Protein AF-A0A6N2RAJ0-F1 (afdb_monomer)

Mean predicted aligned error: 16.46 Å

Secondary structure (DSSP, 8-state):
-HHHHHHHHHHTSS-----------PPP-PPPPP---------PPPPHHHHHHHHHHHHEEEEEETTTTEEEEEETT-BTBPPEE--HHHHHHHHHHHHHTT----HHHHHHHHTSTTSPEE-HHHHHHHTPPSP----TT-HHHHHHHHHH-SEEEETTGGGS-GGGHHHHHHHHH--SEEE--TT-SS-EEE----EEEE--S-S--B--TTTGGG-------SPPP-TT--HHHHHHHHHHHHHTT---S--HHHHHHHHHHHGGGBPPPHHHHHHHHHEEEPPTTS-GGG-EEEEHHHHHHHHHHH-TTTTTT--HHHHHHHTTTTT--EEEETTEEEEEEEEPPTT-PPPS-S--

Foldseek 3Di:
DVVVVVVVVVVVPPPDDDDDDDDDDDDDDDDDDDDDDDDDDDDDPQDLLNLLVVLDVQFWQWEQEPVVRFIWIDGPPPPPDDTDTDDPVNLVVSCVVCVVVVRNDDSVSNVCCRNDVVHHYDYVVVVCVVPPPDDDADDLPDLQVVLVCQQVDQEHEHEALVPDDPVSVVVVLVSLPDQWRFHDPPPHPDTDIGGGNYDYDYDHPALANAADLVSQLSDQDDDDPDDDDPPPDPVVVVVVVVVVCVVVVPDPDDDPVRSVVRSVVCVRSHDDQPLLLLLVLFKDADDPPDDPVQKDWADLVRSLVVSCVVPVPSSPPPDSVVSNVVCVVSVFDWDDDPVGITTIIGTDPNPPPPPDDPPD

Sequence (360 aa):
MKTKFMQFIASLWEGWGEVKQVVENQPETTPLAANPAAELVKSSPVSLTDRVNRFLQSAYDFRYNLLTEETEFRPAGKVGEGFSSVGKRELNTFCLEAHARGIACWDKDISRYLYSTCVSAYHPFLLYMDELPAWDEVELTSKGNVTRKMSEMGLLNLDEFDKYPASKMPLLKNLMQMANLNLCKAYQRNYRNLPRIASFIGTSNRFDLLSDPTGSRRFLCVEVKGKIDCSHIEHKQIYAQLKHELLEGVRYWFTAEEESELKEHNKRFQRRSMMEEILYACFRPAMTEDKDEMVQRLSAADIFKVLKKQNPAAMRGVNPNAFAQQLAPLGFPRSRSRYGNYYSVVALPENTFPPANLDK

Radius of gyration: 34.04 Å; Cα contacts (8 Å, |Δi|>4): 338; chains: 1; bounding box: 76×43×107 Å

Structure (mmCIF, N/CA/C/O backbone):
data_AF-A0A6N2RAJ0-F1
#
_entry.id   AF-A0A6N2RAJ0-F1
#
loop_
_atom_site.group_PDB
_atom_site.id
_atom_site.type_symbol
_atom_site.label_atom_id
_atom_site.label_alt_id
_atom_site.label_comp_id
_atom_site.label_asym_id
_atom_site.label_entity_id
_atom_site.label_seq_id
_atom_site.pdbx_PDB_ins_code
_atom_site.Cartn_x
_atom_site.Cartn_y
_atom_site.Cartn_z
_atom_site.occupancy
_atom_site.B_iso_or_equiv
_atom_site.auth_seq_id
_atom_site.auth_comp_id
_atom_site.auth_asym_id
_atom_site.auth_atom_id
_atom_site.pdbx_PDB_model_num
ATOM 1 N N . MET A 1 1 ? -18.251 13.569 -9.720 1.00 41.38 1 MET A N 1
ATOM 2 C CA . MET A 1 1 ? -17.460 12.322 -9.600 1.00 41.38 1 MET A CA 1
ATOM 3 C C . MET A 1 1 ? -17.916 11.426 -8.447 1.00 41.38 1 MET A C 1
ATOM 5 O O . MET A 1 1 ? -18.036 10.237 -8.695 1.00 41.38 1 MET A O 1
ATOM 9 N N . LYS A 1 2 ? -18.314 11.959 -7.272 1.00 35.09 2 LYS A N 1
ATOM 10 C CA . LYS A 1 2 ? -19.003 11.176 -6.215 1.00 35.09 2 LYS A CA 1
ATOM 11 C C . LYS A 1 2 ? -20.296 10.471 -6.691 1.00 35.09 2 LYS A C 1
ATOM 13 O O . LYS A 1 2 ? -20.566 9.355 -6.276 1.00 35.09 2 LYS A O 1
ATOM 18 N N . THR A 1 3 ? -21.042 11.060 -7.632 1.00 31.25 3 THR A N 1
ATOM 19 C CA . THR A 1 3 ? -22.269 10.456 -8.198 1.00 31.25 3 THR A CA 1
ATOM 20 C C . THR A 1 3 ? -22.004 9.490 -9.354 1.00 31.25 3 THR A C 1
ATOM 22 O O . THR A 1 3 ? -22.721 8.513 -9.488 1.00 31.25 3 THR A O 1
ATOM 25 N N . LYS A 1 4 ? -20.953 9.706 -10.161 1.00 34.09 4 LYS A N 1
ATOM 26 C CA . LYS A 1 4 ? -20.677 8.885 -11.356 1.00 34.09 4 LYS A CA 1
ATOM 27 C C . LYS A 1 4 ? -20.040 7.535 -11.028 1.00 34.09 4 LYS A C 1
ATOM 29 O O . LYS A 1 4 ? -20.344 6.572 -11.710 1.00 34.09 4 LYS A O 1
ATOM 34 N N . PHE A 1 5 ? -19.222 7.441 -9.978 1.00 36.09 5 PHE A N 1
ATOM 35 C CA . PHE A 1 5 ? -18.638 6.159 -9.564 1.00 36.09 5 PHE A CA 1
ATOM 36 C C . PHE A 1 5 ? -19.690 5.240 -8.914 1.00 36.09 5 PHE A C 1
ATOM 38 O O . PHE A 1 5 ? -19.745 4.053 -9.213 1.00 36.09 5 PHE A O 1
ATOM 45 N N . MET A 1 6 ? -20.608 5.808 -8.120 1.00 34.56 6 MET A N 1
ATOM 46 C CA . MET A 1 6 ? -21.764 5.076 -7.580 1.00 34.56 6 MET A CA 1
ATOM 47 C C . MET A 1 6 ? -22.826 4.764 -8.655 1.00 34.56 6 MET A C 1
ATOM 49 O O . MET A 1 6 ? -23.387 3.673 -8.652 1.00 34.56 6 MET A O 1
ATOM 53 N N . GLN A 1 7 ? -23.072 5.670 -9.614 1.00 32.97 7 GLN A N 1
ATOM 54 C CA . GLN A 1 7 ? -23.960 5.412 -10.762 1.00 32.97 7 GLN A CA 1
ATOM 55 C C . GLN A 1 7 ? -23.390 4.368 -11.731 1.00 32.97 7 GLN A C 1
ATOM 57 O O . GLN A 1 7 ? -24.163 3.613 -12.303 1.00 32.97 7 GLN A O 1
ATOM 62 N N . PHE A 1 8 ? -22.065 4.281 -11.881 1.00 36.88 8 PHE A N 1
ATOM 63 C CA . PHE A 1 8 ? -21.403 3.268 -12.707 1.00 36.88 8 PHE A CA 1
ATOM 64 C C . PHE A 1 8 ? -21.587 1.852 -12.140 1.00 36.88 8 PHE A C 1
ATOM 66 O O . PHE A 1 8 ? -21.862 0.920 -12.889 1.00 36.88 8 PHE A O 1
ATOM 73 N N . ILE A 1 9 ? -21.537 1.701 -10.810 1.00 39.66 9 ILE A N 1
ATOM 74 C CA . ILE A 1 9 ? -21.831 0.426 -10.132 1.00 39.66 9 ILE A CA 1
ATOM 75 C C . ILE A 1 9 ? -23.319 0.044 -10.274 1.00 39.66 9 ILE A C 1
ATOM 77 O O . ILE A 1 9 ? -23.631 -1.136 -10.401 1.00 39.66 9 ILE A O 1
ATOM 81 N N . ALA A 1 10 ? -24.236 1.020 -10.320 1.00 34.56 10 ALA A N 1
ATOM 82 C CA . ALA A 1 10 ? -25.671 0.774 -10.505 1.00 34.56 10 ALA A CA 1
ATOM 83 C C . ALA A 1 10 ? -26.072 0.479 -11.970 1.00 34.56 10 ALA A C 1
ATOM 85 O O . ALA A 1 10 ? -26.940 -0.356 -12.208 1.00 34.56 10 ALA A O 1
ATOM 86 N N . SER A 1 11 ? -25.423 1.103 -12.964 1.00 34.59 11 SER A N 1
ATOM 87 C CA . SER A 1 11 ? -25.733 0.913 -14.395 1.00 34.59 11 SER A CA 1
ATOM 88 C C . SER A 1 11 ? -25.279 -0.433 -14.970 1.00 34.59 11 SER A C 1
ATOM 90 O O . SER A 1 11 ? -25.703 -0.813 -16.056 1.00 34.59 11 SER A O 1
ATOM 92 N N . LEU A 1 12 ? -24.419 -1.158 -14.251 1.00 37.25 12 LEU A N 1
ATOM 93 C CA . LEU A 1 12 ? -23.934 -2.490 -14.625 1.00 37.25 12 LEU A CA 1
ATOM 94 C C . LEU A 1 12 ? -25.000 -3.595 -14.456 1.00 37.25 12 LEU A C 1
ATOM 96 O O . LEU A 1 12 ? -24.818 -4.685 -14.992 1.00 37.25 12 LEU A O 1
ATOM 100 N N . TRP A 1 13 ? -26.116 -3.321 -13.764 1.00 38.12 13 TRP A N 1
ATOM 101 C CA . TRP A 1 13 ? -27.178 -4.305 -13.496 1.00 38.12 13 TRP A CA 1
ATOM 102 C C . TRP A 1 13 ? -28.307 -4.303 -14.555 1.00 38.12 13 TRP A C 1
ATOM 104 O O . TRP A 1 13 ? -28.874 -5.351 -14.842 1.00 38.12 13 TRP A O 1
ATOM 114 N N . GLU A 1 14 ? -28.629 -3.176 -15.201 1.00 31.59 14 GLU A N 1
ATOM 115 C CA . GLU A 1 14 ? -29.831 -3.071 -16.065 1.00 31.59 14 GLU A CA 1
ATOM 116 C C . GLU A 1 14 ? -29.604 -3.346 -17.568 1.00 31.59 14 GLU A C 1
ATOM 118 O O . GLU A 1 14 ? -30.559 -3.387 -18.339 1.00 31.59 14 GLU A O 1
ATOM 123 N N . GLY A 1 15 ? -28.362 -3.558 -18.013 1.00 35.19 15 GLY A N 1
ATOM 124 C CA . GLY A 1 15 ? -28.005 -3.609 -19.442 1.00 35.19 15 GLY A CA 1
ATOM 125 C C . GLY A 1 15 ? -27.794 -4.998 -20.055 1.00 35.19 15 GLY A C 1
ATOM 1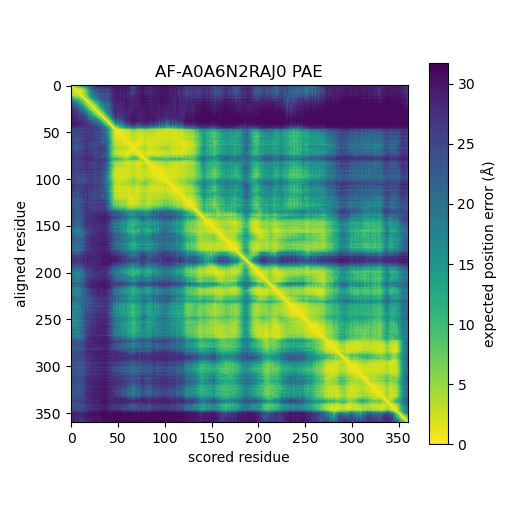26 O O . GLY A 1 15 ? -27.165 -5.094 -21.106 1.00 35.19 15 GLY A O 1
ATOM 127 N N . TRP A 1 16 ? -28.237 -6.080 -19.410 1.00 30.64 16 TRP A N 1
ATOM 128 C CA . TRP A 1 16 ? -28.043 -7.446 -19.917 1.00 30.64 16 TRP A CA 1
ATOM 129 C C . TRP A 1 16 ? -29.227 -7.901 -20.778 1.00 30.64 16 TRP A C 1
ATOM 131 O O . TRP A 1 16 ? -30.216 -8.432 -20.279 1.00 30.64 16 TRP A O 1
ATOM 141 N N . GLY A 1 17 ? -29.101 -7.718 -22.093 1.00 32.28 17 GLY A N 1
ATOM 142 C CA . GLY A 1 17 ? -30.040 -8.248 -23.076 1.00 32.28 17 GLY A CA 1
ATOM 143 C C . GLY A 1 17 ? -29.487 -8.194 -24.499 1.00 32.28 17 GLY A C 1
ATOM 144 O O . GLY A 1 17 ? -29.412 -7.125 -25.087 1.00 32.28 17 GLY A O 1
ATOM 145 N N . GLU A 1 18 ? -29.184 -9.382 -25.029 1.00 29.44 18 GLU A N 1
ATOM 146 C CA . GLU A 1 18 ? -28.964 -9.741 -26.443 1.00 29.44 18 GLU A CA 1
ATOM 147 C C . GLU A 1 18 ? -27.550 -9.615 -27.047 1.00 29.44 18 GLU A C 1
ATOM 149 O O . GLU A 1 18 ? -27.033 -8.555 -27.387 1.00 29.44 18 GLU A O 1
ATOM 154 N N . VAL A 1 19 ? -26.971 -10.799 -27.274 1.00 31.59 19 VAL A N 1
ATOM 155 C CA . VAL A 1 19 ? -25.780 -11.074 -28.083 1.00 31.59 19 VAL A CA 1
ATOM 156 C C . VAL A 1 19 ? -26.195 -11.231 -29.550 1.00 31.59 19 VAL A C 1
ATOM 158 O O . VAL A 1 19 ? -27.099 -12.010 -29.854 1.00 31.59 19 VAL A O 1
ATOM 161 N N . LYS A 1 20 ? -25.471 -10.594 -30.479 1.00 28.23 20 LYS A N 1
ATOM 162 C CA . LYS A 1 20 ? -25.421 -11.022 -31.886 1.00 28.23 20 LYS A CA 1
ATOM 163 C C . LYS A 1 20 ? -23.984 -11.279 -32.323 1.00 28.23 20 LYS A C 1
ATOM 165 O O . LYS A 1 20 ? -23.104 -10.444 -32.145 1.00 28.23 20 LYS A O 1
ATOM 170 N N . GLN A 1 21 ? -23.792 -12.471 -32.883 1.00 29.88 21 GLN A N 1
ATOM 171 C CA . GLN A 1 21 ? -22.553 -12.970 -33.468 1.00 29.88 21 GLN A CA 1
ATOM 172 C C . GLN A 1 21 ? -22.166 -12.192 -34.729 1.00 29.88 21 GLN A C 1
ATOM 174 O O . GLN A 1 21 ? -23.034 -11.829 -35.525 1.00 29.88 21 GLN A O 1
ATOM 179 N N . VAL A 1 22 ? -20.859 -12.032 -34.950 1.00 27.20 22 VAL A N 1
ATOM 180 C CA . VAL A 1 22 ? -20.297 -11.663 -36.253 1.00 27.20 22 VAL A CA 1
ATOM 181 C C . VAL A 1 22 ? -19.272 -12.713 -36.669 1.00 27.20 22 VAL A C 1
ATOM 183 O O . VAL A 1 22 ? -18.449 -13.163 -35.876 1.00 27.20 22 VAL A O 1
ATOM 186 N N . VAL A 1 23 ? -19.435 -13.111 -37.926 1.00 28.80 23 VAL A N 1
ATOM 187 C CA . VAL A 1 23 ? -18.807 -14.197 -38.674 1.00 28.80 23 VAL A CA 1
ATOM 188 C C . VAL A 1 23 ? -17.372 -13.846 -39.071 1.00 28.80 23 VAL A C 1
ATOM 190 O O . VAL A 1 23 ? -17.080 -12.724 -39.482 1.00 28.80 23 VAL A O 1
ATOM 193 N N . GLU A 1 24 ? -16.498 -14.839 -38.959 1.00 25.69 24 GLU A N 1
ATOM 194 C CA . GLU A 1 24 ? -15.095 -14.829 -39.365 1.00 25.69 24 GLU A CA 1
ATOM 195 C C . GLU A 1 24 ? -14.977 -15.063 -40.881 1.00 25.69 24 GLU A C 1
ATOM 197 O O . GLU A 1 24 ? -15.502 -16.048 -41.397 1.00 25.69 24 GLU A O 1
ATOM 202 N N . ASN A 1 25 ? -14.291 -14.166 -41.599 1.00 28.97 25 ASN A N 1
ATOM 203 C CA . ASN A 1 25 ? -13.984 -14.328 -43.024 1.00 28.97 25 ASN A CA 1
ATOM 204 C C . ASN A 1 25 ? -12.473 -14.513 -43.216 1.00 28.97 25 ASN A C 1
ATOM 206 O O . ASN A 1 25 ? -11.686 -13.609 -42.929 1.00 28.97 25 ASN A O 1
ATOM 210 N N . GLN A 1 26 ? -12.088 -15.677 -43.742 1.00 26.45 26 GLN A N 1
ATOM 211 C CA . GLN A 1 26 ? -10.758 -15.952 -44.290 1.00 26.45 26 GLN A CA 1
ATOM 212 C C . GLN A 1 26 ? -10.652 -15.423 -45.732 1.00 26.45 26 GLN A C 1
ATOM 214 O O . GLN A 1 26 ? -11.637 -15.503 -46.467 1.00 26.45 26 GLN A O 1
ATOM 219 N N . PRO A 1 27 ? -9.481 -14.937 -46.184 1.00 31.03 27 PRO A N 1
ATOM 220 C CA . PRO A 1 27 ? -9.265 -14.633 -47.591 1.00 31.03 27 PRO A CA 1
ATOM 221 C C . PRO A 1 27 ? -8.744 -15.855 -48.366 1.00 31.03 27 PRO A C 1
ATOM 223 O O . PRO A 1 27 ? -7.793 -16.527 -47.960 1.00 31.03 27 PRO A O 1
ATOM 226 N N . GLU A 1 28 ? -9.379 -16.099 -49.510 1.00 26.12 28 GLU A N 1
ATOM 227 C CA . GLU A 1 28 ? -9.032 -17.094 -50.526 1.00 26.12 28 GLU A CA 1
ATOM 228 C C . GLU A 1 28 ? -7.673 -16.790 -51.187 1.00 26.12 28 GLU A C 1
ATOM 230 O O . GLU A 1 28 ? -7.371 -15.643 -51.523 1.00 26.12 28 GLU A O 1
ATOM 235 N N . THR A 1 29 ? -6.860 -17.826 -51.427 1.00 27.92 29 THR A N 1
ATOM 236 C CA . THR A 1 29 ? -5.669 -17.757 -52.288 1.00 27.92 29 THR A CA 1
ATOM 237 C C . THR A 1 29 ? -5.844 -18.652 -53.515 1.00 27.92 29 THR A C 1
ATOM 239 O O . THR A 1 29 ? -6.059 -19.858 -53.417 1.00 27.92 29 THR A O 1
ATOM 242 N N . THR A 1 30 ? -5.739 -18.047 -54.696 1.00 28.69 30 THR A N 1
ATOM 243 C CA . THR A 1 30 ? -5.700 -18.723 -56.000 1.00 28.69 30 THR A CA 1
ATOM 244 C C . THR A 1 30 ? -4.249 -19.109 -56.332 1.00 28.69 30 THR A C 1
ATOM 246 O O . THR A 1 30 ? -3.355 -18.283 -56.132 1.00 28.69 30 THR A O 1
ATOM 249 N N . PRO A 1 31 ? -3.961 -20.318 -56.853 1.00 29.94 31 PRO A N 1
ATOM 250 C CA . PRO A 1 31 ? -2.589 -20.761 -57.089 1.00 29.94 31 PRO A CA 1
ATOM 251 C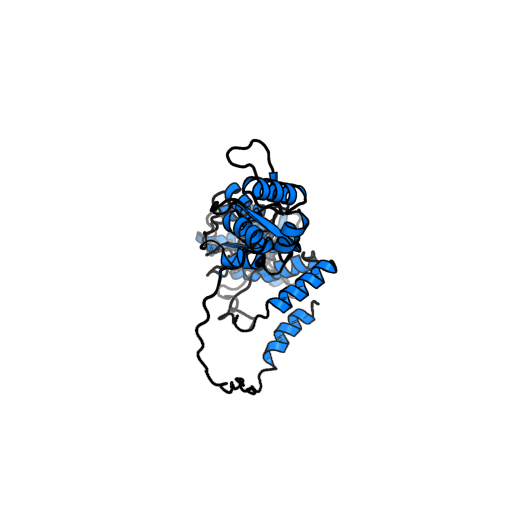 C . PRO A 1 31 ? -2.083 -20.338 -58.476 1.00 29.94 31 PRO A C 1
ATOM 253 O O . PRO A 1 31 ? -2.754 -20.560 -59.484 1.00 29.94 31 PRO A O 1
ATOM 256 N N . LEU A 1 32 ? -0.871 -19.772 -58.539 1.00 30.14 32 LEU A N 1
ATOM 257 C CA . LEU A 1 32 ? -0.153 -19.525 -59.793 1.00 30.14 32 LEU A CA 1
ATOM 258 C C . LEU A 1 32 ? 0.926 -20.598 -60.011 1.00 30.14 32 LEU A C 1
ATOM 260 O O . LEU A 1 32 ? 1.651 -20.974 -59.092 1.00 30.14 32 LEU A O 1
ATOM 264 N N . ALA A 1 33 ? 0.975 -21.099 -61.242 1.00 31.25 33 ALA A N 1
ATOM 265 C CA . ALA A 1 33 ? 1.704 -22.276 -61.693 1.00 31.25 33 ALA A CA 1
ATOM 266 C C . ALA A 1 33 ? 3.237 -22.205 -61.549 1.00 31.25 33 ALA A C 1
ATOM 268 O O . ALA A 1 33 ? 3.861 -21.153 -61.688 1.00 31.25 33 ALA A O 1
ATOM 269 N N . ALA A 1 34 ? 3.830 -23.382 -61.341 1.00 30.89 34 ALA A N 1
ATOM 270 C CA . ALA A 1 34 ? 5.263 -23.632 -61.311 1.00 30.89 34 ALA A CA 1
ATOM 271 C C . ALA A 1 34 ? 5.881 -23.673 -62.719 1.00 30.89 34 ALA A C 1
ATOM 273 O O . ALA A 1 34 ? 5.304 -24.248 -63.639 1.00 30.89 34 ALA A O 1
ATOM 274 N N . ASN A 1 35 ? 7.107 -23.161 -62.846 1.00 34.56 35 ASN A N 1
ATOM 275 C CA . ASN A 1 35 ? 8.059 -23.559 -63.882 1.00 34.56 35 ASN A CA 1
ATOM 276 C C . ASN A 1 35 ? 9.472 -23.613 -63.265 1.00 34.56 35 ASN A C 1
ATOM 278 O O . ASN A 1 35 ? 9.857 -22.652 -62.595 1.00 34.56 35 ASN A O 1
ATOM 282 N N . PRO A 1 36 ? 10.247 -24.700 -63.452 1.00 39.44 36 PRO A N 1
ATOM 283 C CA . PRO A 1 36 ? 11.569 -24.845 -62.860 1.00 39.44 36 PRO A CA 1
ATOM 284 C C . PRO A 1 36 ? 12.661 -24.460 -63.865 1.00 39.44 36 PRO A C 1
ATOM 286 O O . PRO A 1 36 ? 12.761 -25.035 -64.946 1.00 39.44 36 PRO A O 1
ATOM 289 N N . ALA A 1 37 ? 13.532 -23.531 -63.484 1.00 30.55 37 ALA A N 1
ATOM 290 C CA . ALA A 1 37 ? 14.828 -23.354 -64.125 1.00 30.55 37 ALA A CA 1
ATOM 291 C C . ALA A 1 37 ? 15.864 -23.074 -63.036 1.00 30.55 37 ALA A C 1
ATOM 293 O O . ALA A 1 37 ? 15.825 -22.052 -62.355 1.00 30.55 37 ALA A O 1
ATOM 294 N N . ALA A 1 38 ? 16.748 -24.046 -62.830 1.00 41.38 38 ALA A N 1
ATOM 295 C CA . ALA A 1 38 ? 17.892 -23.934 -61.949 1.00 41.38 38 ALA A CA 1
ATOM 296 C C . ALA A 1 38 ? 18.916 -22.975 -62.575 1.00 41.38 38 ALA A C 1
ATOM 298 O O . ALA A 1 38 ? 19.564 -23.320 -63.561 1.00 41.38 38 ALA A O 1
ATOM 299 N N . GLU A 1 39 ? 19.082 -21.794 -61.981 1.00 32.72 39 GLU A N 1
ATOM 300 C CA . GLU A 1 39 ? 20.214 -20.906 -62.243 1.00 32.72 39 GLU A CA 1
ATOM 301 C C . GLU A 1 39 ? 21.137 -20.854 -61.021 1.00 32.72 39 GLU A C 1
ATOM 303 O O . GLU A 1 39 ? 20.727 -20.581 -59.892 1.00 32.72 39 GLU A O 1
ATOM 308 N N . LEU A 1 40 ? 22.414 -21.143 -61.270 1.00 39.94 40 LEU A N 1
ATOM 309 C CA . LEU A 1 40 ? 23.520 -21.007 -60.330 1.00 39.94 40 LEU A CA 1
ATOM 310 C C . LEU A 1 40 ? 23.628 -19.561 -59.819 1.00 39.94 40 LEU A C 1
ATOM 312 O O . LEU A 1 40 ? 24.085 -18.669 -60.536 1.00 39.94 40 LEU A O 1
ATOM 316 N N . VAL A 1 41 ? 23.281 -19.338 -58.550 1.00 37.72 41 VAL A N 1
ATOM 317 C CA . VAL A 1 41 ? 23.476 -18.049 -57.873 1.00 37.72 41 VAL A CA 1
ATOM 318 C C . VAL A 1 41 ? 24.965 -17.859 -57.567 1.00 37.72 41 VAL A C 1
ATOM 320 O O . VAL A 1 41 ? 25.514 -18.439 -56.631 1.00 37.72 41 VAL A O 1
ATOM 323 N N . LYS A 1 42 ? 25.634 -17.013 -58.356 1.00 38.50 42 LYS A N 1
ATOM 324 C CA . LYS A 1 42 ? 26.916 -16.400 -57.977 1.00 38.50 42 LYS A CA 1
ATOM 325 C C . LYS A 1 42 ? 26.673 -15.537 -56.734 1.00 38.50 42 LYS A C 1
ATOM 327 O O . LYS A 1 42 ? 25.818 -14.656 -56.769 1.00 38.50 42 LYS A O 1
ATOM 332 N N . SER A 1 43 ? 27.401 -15.776 -55.642 1.00 42.41 43 SER A N 1
ATOM 333 C CA . SER A 1 43 ? 27.264 -14.987 -54.413 1.00 42.41 43 SER A CA 1
ATOM 334 C C . SER A 1 43 ? 27.692 -13.537 -54.663 1.00 42.41 43 SER A C 1
ATOM 336 O O . SER A 1 43 ? 28.886 -13.244 -54.767 1.00 42.41 43 SER A O 1
ATOM 338 N N . SER A 1 44 ? 26.724 -12.631 -54.772 1.00 48.66 44 SER A N 1
ATOM 339 C CA . SER A 1 44 ? 26.962 -11.188 -54.790 1.00 48.66 44 SER A CA 1
ATOM 340 C C . SER A 1 44 ? 27.768 -10.770 -53.549 1.00 48.66 44 SER A C 1
ATOM 342 O O . SER A 1 44 ? 27.542 -11.328 -52.469 1.00 48.66 44 SER A O 1
ATOM 344 N N . PRO A 1 45 ? 28.703 -9.806 -53.653 1.00 57.47 45 PRO A N 1
ATOM 345 C CA . PRO A 1 45 ? 29.419 -9.301 -52.488 1.00 57.47 45 PRO A CA 1
ATOM 346 C C . PRO A 1 45 ? 28.405 -8.770 -51.471 1.00 57.47 45 PRO A C 1
ATOM 348 O O . PRO A 1 45 ? 27.530 -7.975 -51.809 1.00 57.47 45 PRO A O 1
ATOM 351 N N . VAL A 1 46 ? 28.512 -9.253 -50.232 1.00 63.41 46 VAL A N 1
ATOM 352 C CA . VAL A 1 46 ? 27.642 -8.857 -49.119 1.00 63.41 46 VAL A CA 1
ATOM 353 C C . VAL A 1 46 ? 27.627 -7.331 -49.017 1.00 63.41 46 VAL A C 1
ATOM 355 O O . VAL A 1 46 ? 28.695 -6.718 -48.923 1.00 63.41 46 VAL A O 1
ATOM 358 N N . SER A 1 47 ? 26.435 -6.726 -49.032 1.00 84.75 47 SER A N 1
ATOM 359 C CA . SER A 1 47 ? 26.303 -5.271 -48.983 1.00 84.75 47 SER A CA 1
ATOM 360 C C . SER A 1 47 ? 26.946 -4.717 -47.704 1.00 84.75 47 SER A C 1
ATOM 362 O O . SER A 1 47 ? 26.995 -5.390 -46.670 1.00 84.75 47 SER A O 1
ATOM 364 N N . LEU A 1 48 ? 27.469 -3.486 -47.752 1.00 86.62 48 LEU A N 1
ATOM 365 C CA . LEU A 1 48 ? 28.034 -2.832 -46.564 1.00 86.62 48 LEU A CA 1
ATOM 366 C C . LEU A 1 48 ? 27.031 -2.846 -45.398 1.00 86.62 48 LEU A C 1
ATOM 368 O O . LEU A 1 48 ? 27.410 -3.140 -44.267 1.00 86.62 48 LEU A O 1
ATOM 372 N N . THR A 1 49 ? 25.754 -2.611 -45.702 1.00 87.00 49 THR A N 1
ATOM 373 C CA . THR A 1 49 ? 24.638 -2.678 -44.75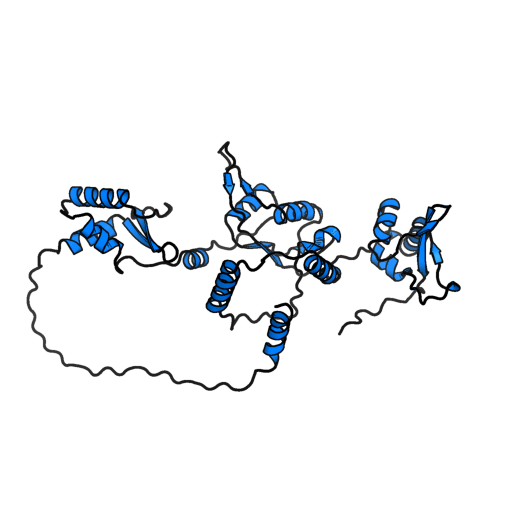6 1.00 87.00 49 THR A CA 1
ATOM 374 C C . THR A 1 49 ? 24.536 -4.044 -44.086 1.00 87.00 49 THR A C 1
ATOM 376 O O . THR A 1 49 ? 24.498 -4.116 -42.864 1.00 87.00 49 THR A O 1
ATOM 379 N N . ASP A 1 50 ? 24.588 -5.137 -44.846 1.00 88.69 50 ASP A N 1
ATOM 380 C CA . ASP A 1 50 ? 24.526 -6.486 -44.272 1.00 88.69 50 ASP A CA 1
ATOM 381 C C . ASP A 1 50 ? 25.733 -6.790 -43.378 1.00 88.69 50 ASP A C 1
ATOM 383 O O . ASP A 1 50 ? 25.598 -7.457 -42.352 1.00 88.69 50 ASP A O 1
ATOM 387 N N . ARG A 1 51 ? 26.924 -6.295 -43.742 1.00 91.31 51 ARG A N 1
ATOM 388 C CA . ARG A 1 51 ? 28.132 -6.453 -42.915 1.00 91.31 51 ARG A CA 1
ATOM 389 C C . ARG A 1 51 ? 27.994 -5.719 -41.584 1.00 91.31 51 ARG A C 1
ATOM 391 O O . ARG A 1 51 ? 28.326 -6.295 -40.550 1.00 91.31 51 ARG A O 1
ATOM 398 N N . VAL A 1 52 ? 27.487 -4.485 -41.610 1.00 91.50 52 VAL A N 1
ATOM 399 C CA . VAL A 1 52 ? 27.212 -3.688 -40.404 1.00 91.50 52 VAL A CA 1
ATOM 400 C C . VAL A 1 52 ? 26.149 -4.371 -39.544 1.00 91.50 52 VAL A C 1
ATOM 402 O O . VAL A 1 52 ? 26.383 -4.580 -38.358 1.00 91.50 52 VAL A O 1
ATOM 405 N N . ASN A 1 53 ? 25.032 -4.798 -40.138 1.00 92.25 53 ASN A N 1
ATOM 406 C CA . ASN A 1 53 ? 23.937 -5.446 -39.416 1.00 92.25 53 ASN A CA 1
ATOM 407 C C . ASN A 1 53 ? 24.403 -6.730 -38.720 1.00 92.25 53 ASN A C 1
ATOM 409 O O . ASN A 1 53 ? 24.145 -6.906 -37.532 1.00 92.25 53 ASN A O 1
ATOM 413 N N . ARG A 1 54 ? 25.152 -7.597 -39.419 1.00 92.44 54 ARG A N 1
ATOM 414 C CA . ARG A 1 54 ? 25.703 -8.825 -38.820 1.00 92.44 54 ARG A CA 1
ATOM 415 C C . ARG A 1 54 ? 26.665 -8.530 -37.680 1.00 92.44 54 ARG A C 1
ATOM 417 O O . ARG A 1 54 ? 26.610 -9.209 -36.662 1.00 92.44 54 ARG A O 1
ATOM 424 N N . PHE A 1 55 ? 27.535 -7.532 -37.841 1.00 93.88 55 PHE A N 1
ATOM 425 C CA . PHE A 1 55 ? 28.427 -7.112 -36.764 1.00 93.88 55 PHE A CA 1
ATOM 426 C C . PHE A 1 55 ? 27.621 -6.685 -35.532 1.00 93.88 55 PHE A C 1
ATOM 428 O O . PHE A 1 55 ? 27.827 -7.248 -34.458 1.00 93.88 55 PHE A O 1
ATOM 435 N N . LEU A 1 56 ? 26.669 -5.765 -35.704 1.00 93.75 56 LEU A N 1
ATOM 436 C CA . LEU A 1 56 ? 25.854 -5.230 -34.615 1.00 93.75 56 LEU A CA 1
ATOM 437 C C . LEU A 1 56 ? 25.055 -6.330 -33.905 1.00 93.75 56 LEU A C 1
ATOM 439 O O . LEU A 1 56 ? 25.111 -6.410 -32.684 1.00 93.75 56 LEU A O 1
ATOM 443 N N . GLN A 1 57 ? 24.400 -7.220 -34.655 1.00 92.88 57 GLN A N 1
ATOM 444 C CA . GLN A 1 57 ? 23.635 -8.351 -34.109 1.00 92.88 57 GLN A CA 1
ATOM 445 C C . GLN A 1 57 ? 24.512 -9.390 -33.402 1.00 92.88 57 GLN A C 1
ATOM 447 O O . GLN A 1 57 ? 24.058 -10.046 -32.473 1.00 92.88 57 GLN A O 1
ATOM 452 N N . SER A 1 58 ? 25.762 -9.564 -33.842 1.00 93.81 58 SER A N 1
ATOM 453 C CA . SER A 1 58 ? 26.690 -10.507 -33.206 1.00 93.81 58 SER A CA 1
ATOM 454 C C . SER A 1 58 ? 27.325 -9.960 -31.927 1.00 93.81 58 SER A C 1
ATOM 456 O O . SER A 1 58 ? 27.707 -10.736 -31.054 1.00 93.81 58 SER A O 1
ATOM 458 N N . ALA A 1 59 ? 27.477 -8.637 -31.829 1.00 93.56 59 ALA A N 1
ATOM 459 C CA . ALA A 1 59 ? 28.219 -7.988 -30.754 1.00 93.56 59 ALA A CA 1
ATOM 460 C C . ALA A 1 59 ? 27.314 -7.429 -29.647 1.00 93.56 59 ALA A C 1
ATOM 462 O O . ALA A 1 59 ? 27.767 -7.316 -28.506 1.00 93.56 59 ALA A O 1
ATOM 463 N N . TYR A 1 60 ? 26.054 -7.100 -29.953 1.00 95.12 60 TYR A N 1
ATOM 464 C CA . TYR A 1 60 ? 25.146 -6.446 -29.013 1.00 95.12 60 TYR A CA 1
ATOM 465 C C . TYR A 1 60 ? 23.702 -6.943 -29.130 1.00 95.12 60 TYR A C 1
ATOM 467 O O . TYR A 1 60 ? 23.204 -7.236 -30.216 1.00 95.12 60 TYR A O 1
ATOM 475 N N . ASP A 1 61 ? 23.010 -6.919 -27.995 1.00 94.50 61 ASP A N 1
ATOM 476 C CA . ASP A 1 61 ? 21.557 -6.985 -27.924 1.00 94.50 61 ASP A CA 1
ATOM 477 C C . ASP A 1 61 ? 21.008 -5.556 -28.016 1.00 94.50 61 ASP A C 1
ATOM 479 O O . ASP A 1 61 ? 21.347 -4.715 -27.178 1.00 94.50 61 ASP A O 1
ATOM 483 N N . PHE A 1 62 ? 20.139 -5.280 -28.991 1.00 95.25 62 PHE A N 1
ATOM 484 C CA . PHE A 1 62 ? 19.440 -3.997 -29.119 1.00 95.25 62 PHE A CA 1
ATOM 485 C C . PHE A 1 62 ? 17.945 -4.160 -28.879 1.00 95.25 62 PHE A C 1
ATOM 487 O O . PHE A 1 62 ? 17.342 -5.145 -29.305 1.00 95.25 62 PHE A O 1
ATOM 494 N N . ARG A 1 63 ? 17.334 -3.153 -28.256 1.00 94.25 63 ARG A N 1
ATOM 495 C CA . ARG A 1 63 ? 15.881 -3.059 -28.093 1.00 94.25 63 ARG A CA 1
ATOM 496 C C . ARG A 1 63 ? 15.430 -1.606 -28.139 1.00 94.25 63 ARG A C 1
ATOM 498 O O . ARG A 1 63 ? 16.141 -0.729 -27.655 1.00 94.25 63 ARG A O 1
ATOM 505 N N . TYR A 1 64 ? 14.257 -1.352 -28.703 1.00 94.25 64 TYR A N 1
ATOM 506 C CA . TYR A 1 64 ? 13.688 -0.008 -28.780 1.00 94.25 64 TYR A CA 1
ATOM 507 C C . TYR A 1 64 ? 12.635 0.197 -27.688 1.00 94.25 64 TYR A C 1
ATOM 509 O O . TYR A 1 64 ? 11.642 -0.530 -27.633 1.00 94.25 64 TYR A O 1
ATOM 517 N N . ASN A 1 65 ? 12.869 1.155 -26.794 1.00 89.62 65 ASN A N 1
ATOM 518 C CA . ASN A 1 65 ? 12.005 1.438 -25.655 1.00 89.62 65 ASN A CA 1
ATOM 519 C C . ASN A 1 65 ? 10.827 2.324 -26.087 1.00 89.62 65 ASN A C 1
ATOM 521 O O . ASN A 1 65 ? 11.003 3.501 -26.387 1.00 89.62 65 ASN A O 1
ATOM 525 N N . LEU A 1 66 ? 9.610 1.773 -26.069 1.00 85.12 66 LEU A N 1
ATOM 526 C CA . LEU A 1 66 ? 8.397 2.490 -26.490 1.00 85.12 66 LEU A CA 1
ATOM 527 C C . LEU A 1 66 ? 7.980 3.654 -25.573 1.00 85.12 66 LEU A C 1
ATOM 529 O O . LEU A 1 66 ? 7.119 4.437 -25.960 1.00 85.12 66 LEU A O 1
ATOM 533 N N . LEU A 1 67 ? 8.522 3.754 -24.355 1.00 76.69 67 LEU A N 1
ATOM 534 C CA . LEU A 1 67 ? 8.172 4.819 -23.406 1.00 76.69 67 LEU A CA 1
ATOM 535 C C . LEU A 1 67 ? 9.129 6.003 -23.478 1.00 76.69 67 LEU A C 1
ATOM 537 O O . LEU A 1 67 ? 8.691 7.140 -23.337 1.00 76.69 67 LEU A O 1
ATOM 541 N N . THR A 1 68 ? 10.426 5.734 -23.634 1.00 83.44 68 THR A N 1
ATOM 542 C CA . THR A 1 68 ? 11.440 6.787 -23.793 1.00 83.44 68 THR A CA 1
ATOM 543 C C . THR A 1 68 ? 11.661 7.165 -25.251 1.00 83.44 68 THR A C 1
ATOM 545 O O . THR A 1 68 ? 12.263 8.199 -25.506 1.00 83.44 68 THR A O 1
ATOM 548 N N . GLU A 1 69 ? 11.171 6.348 -26.190 1.00 88.38 69 GLU A N 1
ATOM 549 C CA . GLU A 1 69 ? 11.394 6.477 -27.634 1.00 88.38 69 GLU A CA 1
ATOM 550 C C . GLU A 1 69 ? 12.879 6.365 -28.036 1.00 88.38 69 GLU A C 1
ATOM 552 O O . GLU A 1 69 ? 13.291 6.842 -29.095 1.00 88.38 69 GLU A O 1
ATOM 557 N N . GLU A 1 70 ? 13.689 5.687 -27.215 1.00 91.31 70 GLU A N 1
ATOM 558 C CA . GLU A 1 70 ? 15.133 5.521 -27.408 1.00 91.31 70 GLU A CA 1
ATOM 559 C C . GLU A 1 70 ? 15.529 4.062 -27.687 1.00 91.31 70 GLU A C 1
ATOM 561 O O . GLU A 1 70 ? 14.936 3.115 -27.162 1.00 91.31 70 GLU A O 1
ATOM 566 N N . THR A 1 71 ? 16.595 3.873 -28.472 1.00 94.25 71 THR A N 1
ATOM 567 C CA . THR A 1 71 ? 17.243 2.565 -28.641 1.00 94.25 71 THR A CA 1
ATOM 568 C C . THR A 1 71 ? 18.210 2.318 -27.491 1.00 94.25 71 THR A C 1
ATOM 570 O O . THR A 1 71 ? 19.105 3.121 -27.229 1.00 94.25 71 THR A O 1
ATOM 573 N N . GLU A 1 72 ? 18.062 1.177 -26.830 1.00 94.69 72 GLU A N 1
ATOM 574 C CA . GLU A 1 72 ? 18.942 0.725 -25.762 1.00 94.69 72 GLU A CA 1
ATOM 575 C C . GLU A 1 72 ? 19.780 -0.470 -26.228 1.00 94.69 72 GLU A C 1
ATOM 577 O O . GLU A 1 72 ? 19.355 -1.252 -27.085 1.00 94.69 72 GLU A O 1
ATOM 582 N N . PHE A 1 73 ? 20.962 -0.639 -25.635 1.00 94.50 73 PHE A N 1
ATOM 583 C CA . PHE A 1 73 ? 21.871 -1.731 -25.967 1.00 94.50 73 PHE A CA 1
ATOM 584 C C . PHE A 1 73 ? 22.527 -2.372 -24.744 1.00 94.50 73 PHE A C 1
ATOM 586 O O . PHE A 1 73 ? 22.615 -1.782 -23.664 1.00 94.50 73 PHE A O 1
ATOM 593 N N . ARG A 1 74 ? 23.026 -3.587 -24.960 1.00 94.19 74 ARG A N 1
ATOM 594 C CA . ARG A 1 74 ? 23.859 -4.365 -24.042 1.00 94.19 74 ARG A CA 1
ATOM 595 C C . ARG A 1 74 ? 24.844 -5.218 -24.856 1.00 94.19 74 ARG A C 1
ATOM 597 O O . ARG A 1 74 ? 24.464 -5.680 -25.927 1.00 94.19 74 ARG A O 1
ATOM 604 N N . PRO A 1 75 ? 26.077 -5.486 -24.385 1.00 93.38 75 PRO A N 1
ATOM 605 C CA . PRO A 1 75 ? 26.961 -6.456 -25.037 1.00 93.38 75 PRO A CA 1
ATOM 606 C C . PRO A 1 75 ? 26.333 -7.856 -25.111 1.00 93.38 75 PRO A C 1
ATOM 608 O O . PRO A 1 75 ? 25.829 -8.365 -24.107 1.00 93.38 75 PRO A O 1
ATOM 611 N N . ALA A 1 76 ? 26.395 -8.490 -26.282 1.00 91.62 76 ALA A N 1
ATOM 612 C CA . ALA A 1 76 ? 25.816 -9.811 -26.505 1.00 91.62 76 ALA A CA 1
ATOM 613 C C . ALA A 1 76 ? 26.415 -10.852 -25.540 1.00 91.62 76 ALA A C 1
ATOM 615 O O . ALA A 1 76 ? 27.608 -10.836 -25.227 1.00 91.62 76 ALA A O 1
ATOM 616 N N . GLY A 1 77 ? 25.572 -11.760 -25.043 1.00 85.56 77 GLY A N 1
ATOM 617 C CA . GLY A 1 77 ? 25.977 -12.836 -24.130 1.00 85.56 77 GLY A CA 1
ATOM 618 C C . GLY A 1 77 ? 26.152 -12.429 -22.660 1.00 85.56 77 GLY A C 1
ATOM 619 O O . GLY A 1 77 ? 26.386 -13.294 -21.818 1.00 85.56 77 GLY A O 1
ATOM 620 N N . LYS A 1 78 ? 25.988 -11.148 -22.307 1.00 86.19 78 LYS A N 1
ATOM 621 C CA . LYS A 1 78 ? 26.057 -10.675 -20.915 1.00 86.19 78 LYS A CA 1
ATOM 622 C C . LYS A 1 78 ? 24.690 -10.624 -20.232 1.00 86.19 78 LYS A C 1
ATOM 624 O O . LYS A 1 78 ? 24.209 -9.565 -19.828 1.00 86.19 78 LYS A O 1
ATOM 629 N N . VAL A 1 79 ? 24.059 -11.785 -20.084 1.00 72.56 79 VAL A N 1
ATOM 630 C CA . VAL A 1 79 ? 22.765 -11.916 -19.397 1.00 72.56 79 VAL A CA 1
ATOM 631 C C . VAL A 1 79 ? 22.927 -11.490 -17.929 1.00 72.56 79 VAL A C 1
ATOM 633 O O . VAL A 1 79 ? 23.605 -12.160 -17.156 1.00 72.56 79 VAL A O 1
ATOM 636 N N . GLY A 1 80 ? 22.357 -10.339 -17.558 1.00 71.00 80 GLY A N 1
ATOM 637 C CA . GLY A 1 80 ? 22.454 -9.752 -16.212 1.00 71.00 80 GLY A CA 1
ATOM 638 C C . GLY A 1 80 ? 23.033 -8.334 -16.169 1.00 71.00 80 GLY A C 1
ATOM 639 O O . GLY A 1 80 ? 22.812 -7.624 -15.188 1.00 71.00 80 GLY A O 1
ATOM 640 N N . GLU A 1 81 ? 23.713 -7.876 -17.228 1.00 81.75 81 GLU A N 1
ATOM 641 C CA . GLU A 1 81 ? 23.992 -6.445 -17.391 1.00 81.75 81 GLU A CA 1
ATOM 642 C C . GLU A 1 81 ? 22.716 -5.721 -17.854 1.00 81.75 81 GLU A C 1
ATOM 644 O O . GLU A 1 81 ? 21.949 -6.224 -18.685 1.00 81.75 81 GLU A O 1
ATOM 649 N N . GLY A 1 82 ? 22.469 -4.545 -17.271 1.00 84.44 82 GLY A N 1
ATOM 650 C CA . GLY A 1 82 ? 21.358 -3.683 -17.660 1.00 84.44 82 GLY A CA 1
ATOM 651 C C . GLY A 1 82 ? 21.588 -3.068 -19.038 1.00 84.44 82 GLY A C 1
ATOM 652 O O . GLY A 1 82 ? 22.726 -2.863 -19.458 1.00 84.44 82 GLY A O 1
ATOM 653 N N . PHE A 1 83 ? 20.500 -2.756 -19.734 1.00 91.25 83 PHE A N 1
ATOM 654 C CA . PHE A 1 83 ? 20.577 -2.011 -20.984 1.00 91.25 83 PHE A CA 1
ATOM 655 C C . PHE A 1 83 ? 20.894 -0.535 -20.717 1.00 91.25 83 PHE A C 1
ATOM 657 O O . PHE A 1 83 ? 20.483 0.024 -19.700 1.00 91.25 83 PHE A O 1
ATOM 664 N N . SER A 1 84 ? 21.628 0.086 -21.638 1.00 90.81 84 SER A N 1
ATOM 665 C CA . SER A 1 84 ? 21.971 1.513 -21.612 1.00 90.81 84 SER A CA 1
ATOM 666 C C . SER A 1 84 ? 21.458 2.199 -22.877 1.00 90.81 84 SER A C 1
ATOM 668 O O . SER A 1 84 ? 21.497 1.591 -23.946 1.00 90.81 84 SER A O 1
ATOM 670 N N . SER A 1 85 ? 20.996 3.449 -22.784 1.00 92.62 85 SER A N 1
ATOM 671 C CA . SER A 1 85 ? 20.579 4.223 -23.963 1.00 92.62 85 SER A CA 1
ATOM 672 C C . SER A 1 85 ? 21.749 4.435 -24.928 1.00 92.62 85 SER A C 1
ATOM 674 O O . SER A 1 85 ? 22.882 4.688 -24.508 1.00 92.62 85 SER A O 1
ATOM 676 N N . VAL A 1 86 ? 21.478 4.357 -26.230 1.00 92.50 86 VAL A N 1
ATOM 677 C CA . VAL A 1 86 ? 22.461 4.660 -27.272 1.00 92.50 86 VAL A CA 1
ATOM 678 C C . VAL A 1 86 ? 22.533 6.171 -27.484 1.00 92.50 86 VAL A C 1
ATOM 680 O O . VAL A 1 86 ? 21.631 6.776 -28.059 1.00 92.50 86 VAL A O 1
ATOM 683 N N . GLY A 1 87 ? 23.641 6.782 -27.068 1.00 90.31 87 GLY A N 1
ATOM 684 C CA . GLY A 1 87 ? 23.974 8.168 -27.375 1.00 90.31 87 GLY A CA 1
ATOM 685 C C . GLY A 1 87 ? 25.035 8.303 -28.470 1.00 90.31 87 GLY A C 1
ATOM 686 O O . GLY A 1 87 ? 25.516 7.337 -29.066 1.00 90.31 87 GLY A O 1
ATOM 687 N N . LYS A 1 88 ? 25.465 9.546 -28.724 1.00 90.62 88 LYS A N 1
ATOM 688 C CA . LYS A 1 88 ? 26.533 9.847 -29.699 1.00 90.62 88 LYS A CA 1
ATOM 689 C C . LYS A 1 88 ? 27.866 9.175 -29.346 1.00 90.62 88 LYS A C 1
ATOM 691 O O . LYS A 1 88 ? 28.625 8.800 -30.235 1.00 90.62 88 LYS A O 1
ATOM 696 N N . ARG A 1 89 ? 28.167 9.029 -28.054 1.00 92.25 89 ARG A N 1
ATOM 697 C CA . ARG A 1 89 ? 29.401 8.388 -27.581 1.00 92.25 89 ARG A CA 1
ATOM 698 C C . ARG A 1 89 ? 29.410 6.894 -27.912 1.00 92.25 89 ARG A C 1
ATOM 700 O O . ARG A 1 89 ? 30.436 6.354 -28.326 1.00 92.25 89 ARG A O 1
ATOM 707 N N . GLU A 1 90 ? 28.265 6.253 -27.761 1.00 93.31 90 GLU A N 1
ATOM 708 C CA . GLU A 1 90 ? 28.060 4.831 -28.003 1.00 93.31 90 GLU A CA 1
ATOM 709 C C . GLU A 1 90 ? 28.098 4.556 -29.510 1.00 93.31 90 GLU A C 1
ATOM 711 O O . GLU A 1 90 ? 28.825 3.667 -29.942 1.00 93.31 90 GLU A O 1
ATOM 716 N N . LEU A 1 91 ? 27.461 5.408 -30.325 1.00 92.19 91 LEU A N 1
ATOM 717 C CA . LEU A 1 91 ? 27.569 5.358 -31.791 1.00 92.19 91 LEU A CA 1
ATOM 718 C C . LEU A 1 91 ? 29.024 5.417 -32.277 1.00 92.19 91 LEU A C 1
ATOM 720 O O . LEU A 1 91 ? 29.433 4.586 -33.088 1.00 92.19 91 LEU A O 1
ATOM 724 N N . ASN A 1 92 ? 29.820 6.352 -31.745 1.00 92.44 92 ASN A N 1
ATOM 725 C CA . ASN A 1 92 ? 31.243 6.450 -32.081 1.00 92.44 92 ASN A CA 1
ATOM 726 C C . ASN A 1 92 ? 32.000 5.170 -31.693 1.00 92.44 92 ASN A C 1
ATOM 728 O O . ASN A 1 92 ? 32.874 4.719 -32.431 1.00 92.44 92 ASN A O 1
ATOM 732 N N . THR A 1 93 ? 31.655 4.571 -30.550 1.00 94.12 93 THR A N 1
ATOM 733 C CA . THR A 1 93 ? 32.243 3.299 -30.101 1.00 94.12 93 THR A CA 1
ATOM 734 C C . THR A 1 93 ? 31.924 2.171 -31.081 1.00 94.12 93 THR A C 1
ATOM 736 O O . THR A 1 93 ? 32.839 1.490 -31.539 1.00 94.12 93 THR A O 1
ATOM 739 N N . PHE A 1 94 ? 30.657 2.022 -31.482 1.00 94.75 94 PHE A N 1
ATOM 740 C CA . PHE A 1 94 ? 30.241 1.013 -32.461 1.00 94.75 94 PHE A CA 1
ATOM 741 C C . PHE A 1 94 ? 30.958 1.188 -33.806 1.00 94.75 94 PHE A C 1
ATOM 743 O O . PHE A 1 94 ? 31.349 0.205 -34.434 1.00 94.75 94 PHE A O 1
ATOM 750 N N . CYS A 1 95 ? 31.173 2.436 -34.229 1.00 93.94 95 CYS A N 1
ATOM 751 C CA . CYS A 1 95 ? 31.885 2.778 -35.460 1.00 93.94 95 CYS A CA 1
ATOM 752 C C . CYS A 1 95 ? 33.357 2.345 -35.412 1.00 93.94 95 CYS A C 1
ATOM 754 O O . CYS A 1 95 ? 33.826 1.635 -36.304 1.00 93.94 95 CYS A O 1
ATOM 756 N N . LEU A 1 96 ? 34.067 2.681 -34.328 1.00 93.56 96 LEU A N 1
ATOM 757 C CA . LEU A 1 96 ? 35.458 2.263 -34.124 1.00 93.56 96 LEU A CA 1
ATOM 758 C C . LEU A 1 96 ? 35.597 0.735 -34.064 1.00 93.56 96 LEU A C 1
ATOM 760 O O . LEU A 1 96 ? 36.521 0.165 -34.644 1.00 93.56 96 LEU A O 1
ATOM 764 N N . GLU A 1 97 ? 34.660 0.059 -33.406 1.00 94.94 97 GLU A N 1
ATOM 765 C CA . GLU A 1 97 ? 34.637 -1.400 -33.318 1.00 94.94 97 GLU A CA 1
ATOM 766 C C . GLU A 1 97 ? 34.351 -2.098 -34.655 1.00 94.94 97 GLU A C 1
ATOM 768 O O . GLU A 1 97 ? 34.898 -3.176 -34.919 1.00 94.94 97 GLU A O 1
ATOM 773 N N . ALA A 1 98 ? 33.514 -1.498 -35.502 1.00 93.94 98 ALA A N 1
ATOM 774 C CA . ALA A 1 98 ? 33.260 -1.974 -36.856 1.00 93.94 98 ALA A CA 1
ATOM 775 C C . ALA A 1 98 ? 34.505 -1.803 -37.743 1.00 93.94 98 ALA A C 1
ATOM 777 O O . ALA A 1 98 ? 34.886 -2.729 -38.468 1.00 93.94 98 ALA A O 1
ATOM 778 N N . HIS A 1 99 ? 35.196 -0.662 -37.631 1.00 93.69 99 HIS A N 1
ATOM 779 C CA . HIS A 1 99 ? 36.445 -0.396 -38.355 1.00 93.69 99 HIS A CA 1
ATOM 780 C C . HIS A 1 99 ? 37.549 -1.376 -37.961 1.00 93.69 99 HIS A C 1
ATOM 782 O O . HIS A 1 99 ? 38.220 -1.916 -38.839 1.00 93.69 99 HIS A O 1
ATOM 788 N N . ALA A 1 100 ? 37.683 -1.689 -36.669 1.00 92.81 100 ALA A N 1
ATOM 789 C CA . ALA A 1 100 ? 38.628 -2.696 -36.177 1.00 92.81 100 ALA A CA 1
ATOM 790 C C . ALA A 1 100 ? 38.375 -4.099 -36.767 1.00 92.81 100 ALA A C 1
ATOM 792 O O . ALA A 1 100 ? 39.292 -4.911 -36.865 1.00 92.81 100 ALA A O 1
ATOM 793 N N . ARG A 1 101 ? 37.142 -4.374 -37.210 1.00 92.31 101 ARG A N 1
ATOM 794 C CA . ARG A 1 101 ? 36.728 -5.613 -37.893 1.00 92.31 101 ARG A CA 1
ATOM 795 C C . ARG A 1 101 ? 36.742 -5.489 -39.424 1.00 92.31 101 ARG A C 1
ATOM 797 O O . ARG A 1 101 ? 36.204 -6.345 -40.127 1.00 92.31 101 ARG A O 1
ATOM 804 N N . GLY A 1 102 ? 37.342 -4.424 -39.959 1.00 91.56 102 GLY A N 1
ATOM 805 C CA . GLY A 1 102 ? 37.485 -4.181 -41.396 1.00 91.56 102 GLY A CA 1
ATOM 806 C C . GLY A 1 102 ? 36.196 -3.739 -42.098 1.00 91.56 102 GLY A C 1
ATOM 807 O O . GLY A 1 102 ? 36.085 -3.870 -43.321 1.00 91.56 102 GLY A O 1
ATOM 808 N N . ILE A 1 103 ? 35.193 -3.263 -41.355 1.00 92.38 103 ILE A N 1
ATOM 809 C CA . ILE A 1 103 ? 33.930 -2.749 -41.899 1.00 92.38 103 ILE A CA 1
ATOM 810 C C . ILE A 1 103 ? 34.030 -1.225 -41.967 1.00 92.38 103 ILE A C 1
ATOM 812 O O . ILE A 1 103 ? 33.953 -0.552 -40.948 1.00 92.38 103 ILE A O 1
ATOM 816 N N . ALA A 1 104 ? 34.200 -0.670 -43.166 1.00 90.06 104 ALA A N 1
ATOM 817 C CA . ALA A 1 104 ? 34.289 0.774 -43.377 1.00 90.06 104 ALA A CA 1
ATOM 818 C C . ALA A 1 104 ? 32.888 1.415 -43.407 1.00 90.06 104 ALA A C 1
ATOM 820 O O . ALA A 1 104 ? 32.340 1.670 -44.478 1.00 90.06 104 ALA A O 1
ATOM 821 N N . CYS A 1 105 ? 32.291 1.626 -42.235 1.00 89.06 105 CYS A N 1
ATOM 822 C CA . CYS A 1 105 ? 30.983 2.269 -42.080 1.00 89.06 105 CYS A CA 1
ATOM 823 C C . CYS A 1 105 ? 31.094 3.672 -41.476 1.00 89.06 105 CYS A C 1
ATOM 825 O O . CYS A 1 105 ? 32.059 3.984 -40.783 1.00 89.06 105 CYS A O 1
ATOM 827 N N . TRP A 1 106 ? 30.086 4.506 -41.707 1.00 87.81 106 TRP A N 1
ATOM 828 C CA . TRP A 1 106 ? 29.944 5.809 -41.060 1.00 87.81 106 TRP A CA 1
ATOM 829 C C . TRP A 1 106 ? 28.898 5.738 -39.947 1.00 87.81 106 TRP A C 1
ATOM 831 O O . TRP A 1 106 ? 28.022 4.873 -39.963 1.00 87.81 106 TRP A O 1
ATOM 841 N N . ASP A 1 107 ? 28.900 6.711 -39.034 1.00 84.44 107 ASP A N 1
ATOM 842 C CA . ASP A 1 107 ? 27.904 6.802 -37.954 1.00 84.44 107 ASP A CA 1
ATOM 843 C C . ASP A 1 107 ? 26.463 6.760 -38.485 1.00 84.44 107 ASP A C 1
ATOM 845 O O . ASP A 1 107 ? 25.568 6.210 -37.844 1.00 84.44 107 ASP A O 1
ATOM 849 N N . LYS A 1 108 ? 26.233 7.307 -39.689 1.00 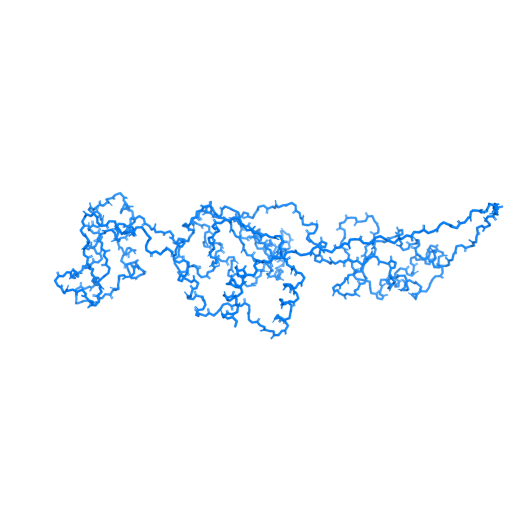87.00 108 LYS A N 1
ATOM 850 C CA . LYS A 1 108 ? 24.931 7.265 -40.371 1.00 87.00 108 LYS A CA 1
ATOM 851 C C . LYS A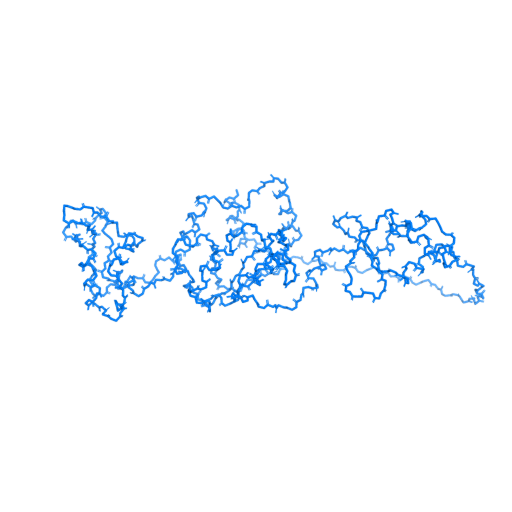 1 108 ? 24.500 5.848 -40.743 1.00 87.00 108 LYS A C 1
ATOM 853 O O . LYS A 1 108 ? 23.308 5.572 -40.700 1.00 87.00 108 LYS A O 1
ATOM 858 N N . ASP A 1 109 ? 25.425 4.965 -41.105 1.00 89.31 109 ASP A N 1
ATOM 859 C CA . ASP A 1 109 ? 25.103 3.582 -41.476 1.00 89.31 109 ASP A CA 1
ATOM 860 C C . ASP A 1 109 ? 24.675 2.775 -40.248 1.00 89.31 109 ASP A C 1
ATOM 862 O O . ASP A 1 109 ? 23.698 2.034 -40.306 1.00 89.31 109 ASP A O 1
ATOM 866 N N . ILE A 1 110 ? 25.335 3.009 -39.112 1.00 92.06 110 ILE A N 1
ATOM 867 C CA . ILE A 1 110 ? 24.962 2.424 -37.818 1.00 92.06 110 ILE A CA 1
ATOM 868 C C . ILE A 1 110 ? 23.632 3.009 -37.334 1.00 92.06 110 ILE A C 1
ATOM 870 O O . ILE A 1 110 ? 22.725 2.270 -36.962 1.00 92.06 110 ILE A O 1
ATOM 874 N N . SER A 1 111 ? 23.479 4.334 -37.398 1.00 91.62 111 SER A N 1
ATOM 875 C CA . SER A 1 111 ? 22.248 5.023 -36.990 1.00 91.62 111 SER A CA 1
ATOM 876 C C . SER A 1 111 ? 21.039 4.543 -37.795 1.00 91.62 111 SER A C 1
ATOM 878 O O . SER A 1 111 ? 19.978 4.319 -37.224 1.00 91.62 111 SER A O 1
ATOM 880 N N . ARG A 1 112 ? 21.192 4.330 -39.111 1.00 90.81 112 ARG A N 1
ATOM 881 C CA . ARG A 1 112 ? 20.125 3.776 -39.961 1.00 90.81 112 ARG A CA 1
ATOM 882 C C . ARG A 1 112 ? 19.633 2.429 -39.452 1.00 90.81 112 ARG A C 1
ATOM 884 O O . ARG A 1 112 ? 18.431 2.217 -39.455 1.00 90.81 112 ARG A O 1
ATOM 891 N N . TYR A 1 113 ? 20.529 1.545 -39.014 1.00 91.75 113 TYR A N 1
ATOM 892 C CA . TYR A 1 113 ? 20.128 0.273 -38.418 1.00 91.75 113 TYR A CA 1
ATOM 893 C C . TYR A 1 113 ? 19.421 0.487 -37.072 1.00 91.75 113 TYR A C 1
ATOM 895 O O . TYR A 1 113 ? 18.307 0.005 -36.883 1.00 91.75 113 TYR A O 1
ATOM 903 N N . LEU A 1 114 ? 20.027 1.260 -36.165 1.00 92.06 114 LEU A N 1
ATOM 904 C CA . LEU A 1 114 ? 19.545 1.428 -34.789 1.00 92.06 114 LEU A CA 1
ATOM 905 C C . LEU A 1 114 ? 18.212 2.169 -34.659 1.00 92.06 114 LEU A C 1
ATOM 907 O O . LEU A 1 114 ? 17.496 1.935 -33.690 1.00 92.06 114 LEU A O 1
ATOM 911 N N . TYR A 1 115 ? 17.888 3.037 -35.618 1.00 89.25 115 TYR A N 1
ATOM 912 C CA . TYR A 1 115 ? 16.616 3.764 -35.689 1.00 89.25 115 TYR A CA 1
ATOM 913 C C . TYR A 1 115 ? 15.645 3.171 -36.720 1.00 89.25 115 TYR A C 1
ATOM 915 O O . TYR A 1 115 ? 14.658 3.808 -37.080 1.00 89.25 115 TYR A O 1
ATOM 923 N N . SER A 1 116 ? 15.927 1.970 -37.231 1.00 92.00 116 SER A N 1
ATOM 924 C CA . SER A 1 116 ? 15.002 1.246 -38.104 1.00 92.00 116 SER A CA 1
ATOM 925 C C . SER A 1 116 ? 14.162 0.242 -37.325 1.00 92.00 116 SER A C 1
ATOM 927 O O . SER A 1 116 ? 14.514 -0.191 -36.229 1.00 92.00 116 SER A O 1
ATOM 929 N N . THR A 1 117 ? 13.098 -0.232 -37.967 1.00 90.44 117 THR A N 1
ATOM 930 C CA . THR A 1 117 ? 12.266 -1.341 -37.485 1.00 90.44 117 THR A CA 1
ATOM 931 C C . THR A 1 117 ? 13.008 -2.682 -37.418 1.00 90.44 117 THR A C 1
ATOM 933 O O . THR A 1 117 ? 12.416 -3.677 -37.012 1.00 90.44 117 THR A O 1
ATOM 936 N N . CYS A 1 118 ? 14.285 -2.746 -37.821 1.00 89.00 118 CYS A N 1
ATOM 937 C CA . CYS A 1 118 ? 15.124 -3.925 -37.605 1.00 89.00 118 CYS A CA 1
ATOM 938 C C . CYS A 1 118 ? 15.460 -4.138 -36.122 1.00 89.00 118 CYS A C 1
ATOM 940 O O . CYS A 1 118 ? 15.743 -5.268 -35.728 1.00 89.00 118 CYS A O 1
ATOM 942 N N . VAL A 1 119 ? 15.427 -3.085 -35.298 1.00 93.00 119 VAL A N 1
ATOM 943 C CA . VAL A 1 119 ? 15.519 -3.219 -33.841 1.00 93.00 119 VAL A CA 1
ATOM 944 C C . VAL A 1 119 ? 14.127 -3.505 -33.291 1.00 93.00 119 VAL A C 1
ATOM 946 O O . VAL A 1 119 ? 13.186 -2.748 -33.521 1.00 93.00 119 VAL A O 1
ATOM 949 N N . SER A 1 120 ? 13.991 -4.605 -32.552 1.00 92.50 120 SER A N 1
ATOM 950 C CA . SER A 1 120 ? 12.706 -4.989 -31.966 1.00 92.50 120 SER A CA 1
ATOM 951 C C . SER A 1 120 ? 12.289 -3.993 -30.885 1.00 92.50 120 SER A C 1
ATOM 953 O O . SER A 1 120 ? 13.049 -3.703 -29.957 1.00 92.50 120 SER A O 1
ATOM 955 N N . ALA A 1 121 ? 11.070 -3.473 -31.005 1.00 92.06 121 ALA A N 1
ATOM 956 C CA . ALA A 1 121 ? 10.468 -2.637 -29.981 1.00 92.06 121 ALA A CA 1
ATOM 957 C C . ALA A 1 121 ? 9.967 -3.484 -28.808 1.00 92.06 121 ALA A C 1
ATOM 959 O O . ALA A 1 121 ? 9.481 -4.599 -28.996 1.00 92.06 121 ALA A O 1
ATOM 960 N N . TYR A 1 122 ? 10.059 -2.936 -27.601 1.00 89.56 122 TYR A N 1
ATOM 961 C CA . TYR A 1 122 ? 9.516 -3.549 -26.396 1.00 89.56 122 TYR A CA 1
ATOM 962 C C . TYR A 1 122 ? 8.810 -2.500 -25.537 1.00 89.56 122 TYR A C 1
ATOM 964 O O . TYR A 1 122 ? 9.138 -1.312 -25.569 1.00 89.56 122 TYR A O 1
ATOM 972 N N . HIS A 1 123 ? 7.830 -2.946 -24.754 1.00 85.38 123 HIS A N 1
ATOM 973 C CA . HIS A 1 123 ? 7.139 -2.098 -23.791 1.00 85.38 123 HIS A CA 1
ATOM 974 C C . HIS A 1 123 ? 7.681 -2.394 -22.381 1.00 85.38 123 HIS A C 1
ATOM 976 O O . HIS A 1 123 ? 7.347 -3.448 -21.835 1.00 85.38 123 HIS A O 1
ATOM 982 N N . PRO A 1 124 ? 8.469 -1.497 -21.755 1.00 79.69 124 PRO A N 1
ATOM 983 C CA . PRO A 1 124 ? 9.116 -1.761 -20.467 1.00 79.69 124 PRO A CA 1
ATOM 984 C C . PRO A 1 124 ? 8.168 -2.215 -19.358 1.00 79.69 124 PRO A C 1
ATOM 986 O O . PRO A 1 124 ? 8.508 -3.118 -18.605 1.00 79.69 124 PRO A O 1
ATOM 989 N N . PHE A 1 125 ? 6.960 -1.642 -19.275 1.00 72.12 125 PHE A N 1
ATOM 990 C CA . PHE A 1 125 ? 5.981 -2.092 -18.281 1.00 72.12 125 PHE A CA 1
ATOM 991 C C . PHE A 1 125 ? 5.439 -3.494 -18.560 1.00 72.12 125 PHE A C 1
ATOM 993 O O . PHE A 1 125 ? 5.196 -4.217 -17.605 1.00 72.12 125 PHE A O 1
ATOM 1000 N N . LEU A 1 126 ? 5.236 -3.878 -19.827 1.00 77.00 126 LEU A N 1
ATOM 1001 C CA . LEU A 1 126 ? 4.724 -5.219 -20.129 1.00 77.00 126 LEU A CA 1
ATOM 1002 C C . LEU A 1 126 ? 5.816 -6.246 -19.850 1.00 77.00 126 LEU A C 1
ATOM 1004 O O . LEU A 1 126 ? 5.561 -7.202 -19.136 1.00 77.00 126 LEU A O 1
ATOM 1008 N N . LEU A 1 127 ? 7.052 -5.958 -20.274 1.00 80.81 127 LEU A N 1
ATOM 1009 C CA . LEU A 1 127 ? 8.208 -6.790 -19.951 1.00 80.81 127 LEU A CA 1
ATOM 1010 C C . LEU A 1 127 ? 8.378 -6.957 -18.437 1.00 80.81 127 LEU A C 1
ATOM 1012 O O . LEU A 1 127 ? 8.567 -8.070 -17.974 1.00 80.81 127 LEU A O 1
ATOM 1016 N N . TYR A 1 128 ? 8.265 -5.873 -17.659 1.00 77.00 128 TYR A N 1
ATOM 1017 C CA . TYR A 1 128 ? 8.312 -5.966 -16.200 1.00 77.00 128 TYR A CA 1
ATOM 1018 C C . TYR A 1 128 ? 7.238 -6.908 -15.655 1.00 77.00 128 TYR A C 1
ATOM 1020 O O . TYR A 1 128 ? 7.561 -7.721 -14.799 1.00 77.00 128 TYR A O 1
ATOM 1028 N N . MET A 1 129 ? 5.995 -6.807 -16.143 1.00 75.12 129 MET A N 1
ATOM 1029 C CA . MET A 1 129 ? 4.888 -7.669 -15.710 1.00 75.12 129 MET A CA 1
ATOM 1030 C C . MET A 1 129 ? 5.104 -9.137 -16.103 1.00 75.12 129 MET A C 1
ATOM 1032 O O . MET A 1 129 ? 4.808 -10.018 -15.301 1.00 75.12 129 MET A O 1
ATOM 1036 N N . ASP A 1 130 ? 5.647 -9.388 -17.294 1.00 76.75 130 ASP A N 1
ATOM 1037 C CA . ASP A 1 130 ? 5.924 -10.732 -17.814 1.00 76.75 130 ASP A CA 1
ATOM 1038 C C . ASP A 1 130 ? 7.136 -11.389 -17.124 1.00 76.75 130 ASP A C 1
ATOM 1040 O O . ASP A 1 130 ? 7.166 -12.604 -16.938 1.00 76.75 130 ASP A O 1
ATOM 1044 N N . GLU A 1 131 ? 8.131 -10.592 -16.718 1.00 79.44 131 GLU A N 1
ATOM 1045 C CA . GLU A 1 131 ? 9.353 -11.033 -16.027 1.00 79.44 131 GLU A CA 1
ATOM 1046 C C . GLU A 1 131 ? 9.250 -10.947 -14.496 1.00 79.44 131 GLU A C 1
ATOM 1048 O O . GLU A 1 131 ? 10.256 -11.133 -13.799 1.00 79.44 131 GLU A O 1
ATOM 1053 N N . LEU A 1 132 ? 8.063 -10.652 -13.949 1.00 70.94 132 LEU A N 1
ATOM 1054 C CA . LEU A 1 132 ? 7.875 -10.625 -12.502 1.00 70.94 132 LEU A CA 1
ATOM 1055 C C . LEU A 1 132 ? 8.352 -11.959 -11.906 1.00 70.94 132 LEU A C 1
ATOM 1057 O O . LEU A 1 132 ? 7.949 -13.030 -12.372 1.00 70.94 132 LEU A O 1
ATOM 1061 N N . PRO A 1 133 ? 9.208 -11.924 -10.867 1.00 70.44 133 PRO A N 1
ATOM 1062 C CA . PRO A 1 133 ? 9.625 -13.144 -10.203 1.00 70.44 133 PRO A CA 1
ATOM 1063 C C . PRO A 1 133 ? 8.403 -13.845 -9.607 1.00 70.44 133 PRO A C 1
ATOM 1065 O O . PRO A 1 133 ? 7.382 -13.213 -9.314 1.00 70.44 133 PRO A O 1
ATOM 1068 N N . ALA A 1 134 ? 8.533 -15.153 -9.375 1.00 71.38 134 ALA A N 1
ATOM 1069 C CA . ALA A 1 134 ? 7.548 -15.886 -8.594 1.00 71.38 134 ALA A CA 1
ATOM 1070 C C . ALA A 1 134 ? 7.257 -15.129 -7.290 1.00 71.38 134 ALA A C 1
ATOM 1072 O O . ALA A 1 134 ? 8.159 -14.538 -6.688 1.00 71.38 134 ALA A O 1
ATOM 1073 N N . TRP A 1 135 ? 5.985 -15.123 -6.898 1.00 66.81 135 TRP A N 1
ATOM 1074 C CA . TRP A 1 135 ? 5.527 -14.389 -5.728 1.00 66.81 135 TRP A CA 1
ATOM 1075 C C . TRP A 1 135 ? 6.383 -14.729 -4.500 1.00 66.81 135 TRP A C 1
ATOM 1077 O O . TRP A 1 135 ? 6.495 -15.889 -4.110 1.00 66.81 135 TRP A O 1
ATOM 1087 N N . ASP A 1 136 ? 6.994 -13.696 -3.919 1.00 65.81 136 ASP A N 1
ATOM 1088 C CA . ASP A 1 136 ? 7.792 -13.778 -2.698 1.00 65.81 136 ASP A CA 1
ATOM 1089 C C . ASP A 1 136 ? 7.033 -13.065 -1.577 1.00 65.81 136 ASP A C 1
ATOM 1091 O O . ASP A 1 136 ? 6.834 -11.840 -1.623 1.00 65.81 136 ASP A O 1
ATOM 1095 N N . GLU A 1 137 ? 6.582 -13.842 -0.594 1.00 68.94 137 GLU A N 1
ATOM 1096 C CA . GLU A 1 137 ? 5.751 -13.383 0.514 1.00 68.94 137 GLU A CA 1
ATOM 1097 C C . GLU A 1 137 ? 6.391 -12.167 1.214 1.00 68.94 137 GLU A C 1
ATOM 1099 O O . GLU A 1 137 ? 7.602 -12.082 1.461 1.00 68.94 137 GLU A O 1
ATOM 1104 N N . VAL A 1 138 ? 5.585 -11.137 1.486 1.00 73.31 138 VAL A N 1
ATOM 1105 C CA . VAL A 1 138 ? 6.074 -9.929 2.159 1.00 73.31 138 VAL A CA 1
ATOM 1106 C C . VAL A 1 138 ? 5.919 -10.113 3.657 1.00 73.31 138 VAL A C 1
ATOM 1108 O O . VAL A 1 138 ? 4.911 -9.730 4.242 1.00 73.31 138 VAL A O 1
ATOM 1111 N N . GLU A 1 139 ? 6.953 -10.644 4.300 1.00 72.88 139 GLU A N 1
ATOM 1112 C CA . GLU A 1 139 ? 6.954 -10.743 5.752 1.00 72.88 139 GLU A CA 1
ATOM 1113 C C . GLU A 1 139 ? 7.293 -9.405 6.429 1.00 72.88 139 GLU A C 1
ATOM 1115 O O . GLU A 1 139 ? 8.342 -8.789 6.202 1.00 72.88 139 GLU A O 1
ATOM 1120 N N . LEU A 1 140 ? 6.453 -8.994 7.382 1.00 74.38 140 LEU A N 1
ATOM 1121 C CA . LEU A 1 140 ? 6.733 -7.887 8.305 1.00 74.38 140 LEU A CA 1
ATOM 1122 C C . LEU A 1 140 ? 7.750 -8.305 9.392 1.00 74.38 140 LEU A C 1
ATOM 1124 O O . LEU A 1 140 ? 7.442 -8.286 10.587 1.00 74.38 140 LEU A O 1
ATOM 1128 N N . THR A 1 141 ? 8.944 -8.761 9.008 1.00 71.19 141 THR A N 1
ATOM 1129 C CA . THR A 1 141 ? 10.020 -9.161 9.942 1.00 71.19 141 THR A CA 1
ATOM 1130 C C . THR A 1 141 ? 10.927 -8.000 10.314 1.00 71.19 141 THR A C 1
ATOM 1132 O O . THR A 1 141 ? 11.253 -7.819 11.485 1.00 71.19 141 THR A O 1
ATOM 1135 N N . SER A 1 142 ? 11.314 -7.177 9.338 1.00 73.25 142 SER A N 1
ATOM 1136 C CA . SER A 1 142 ? 12.186 -6.027 9.567 1.00 73.25 142 SER A CA 1
ATOM 1137 C C . SER A 1 142 ? 11.787 -4.833 8.712 1.00 73.25 142 SER A C 1
ATOM 1139 O O . SER A 1 142 ? 11.374 -4.968 7.560 1.00 73.25 142 SER A O 1
ATOM 1141 N N . LYS A 1 143 ? 11.969 -3.632 9.273 1.00 77.81 143 LYS A N 1
ATOM 1142 C CA . LYS A 1 143 ? 11.732 -2.375 8.554 1.00 77.81 143 LYS A CA 1
ATOM 1143 C C . LYS A 1 143 ? 12.553 -2.311 7.261 1.00 77.81 143 LYS A C 1
ATOM 1145 O O . LYS A 1 143 ? 12.011 -1.935 6.233 1.00 77.81 143 LYS A O 1
ATOM 1150 N N . GLY A 1 144 ? 13.825 -2.721 7.318 1.00 76.19 144 GLY A N 1
ATOM 1151 C CA . GLY A 1 144 ? 14.777 -2.619 6.208 1.00 76.19 144 GLY A CA 1
ATOM 1152 C C . GLY A 1 144 ? 14.355 -3.384 4.952 1.00 76.19 144 GLY A C 1
ATOM 1153 O O . GLY A 1 144 ? 14.374 -2.814 3.860 1.00 76.19 144 GLY A O 1
ATOM 1154 N N . ASN A 1 145 ? 13.925 -4.643 5.104 1.00 77.50 145 ASN A N 1
ATOM 1155 C CA . ASN A 1 145 ? 13.495 -5.465 3.969 1.00 77.50 145 ASN A CA 1
ATOM 1156 C C . ASN A 1 145 ? 12.260 -4.856 3.285 1.00 77.50 145 ASN A C 1
ATOM 1158 O O . ASN A 1 145 ? 12.267 -4.600 2.081 1.00 77.50 145 ASN A O 1
ATOM 1162 N N . VAL A 1 146 ? 11.240 -4.503 4.073 1.00 81.06 146 VAL A N 1
ATOM 1163 C CA . VAL A 1 146 ? 10.005 -3.922 3.530 1.00 81.06 146 VAL A CA 1
ATOM 1164 C C . VAL A 1 146 ? 10.278 -2.572 2.872 1.00 81.06 146 VAL A C 1
ATOM 1166 O O . VAL A 1 146 ? 9.808 -2.336 1.766 1.00 81.06 146 VAL A O 1
ATOM 1169 N N . THR A 1 147 ? 11.107 -1.711 3.475 1.00 81.25 147 THR A N 1
ATOM 1170 C CA . THR A 1 147 ? 11.472 -0.424 2.858 1.00 81.25 147 THR A CA 1
ATOM 1171 C C . THR A 1 147 ? 12.183 -0.583 1.518 1.00 81.25 147 THR A C 1
ATOM 1173 O O . THR A 1 147 ? 12.009 0.265 0.649 1.00 81.25 147 THR A O 1
ATOM 1176 N N . ARG A 1 148 ? 12.952 -1.661 1.321 1.00 79.31 148 ARG A N 1
ATOM 1177 C CA . ARG A 1 148 ? 13.572 -1.965 0.028 1.00 79.31 148 ARG A CA 1
ATOM 1178 C C . ARG A 1 148 ? 12.537 -2.421 -0.993 1.00 79.31 148 ARG A C 1
ATOM 1180 O O . ARG A 1 148 ? 12.475 -1.846 -2.079 1.00 79.31 148 ARG A O 1
ATOM 1187 N N . LYS A 1 149 ? 11.673 -3.371 -0.618 1.00 81.44 149 LYS A N 1
ATOM 1188 C CA . LYS A 1 149 ? 10.564 -3.811 -1.478 1.00 81.44 149 LYS A CA 1
ATOM 1189 C C . LYS A 1 149 ? 9.662 -2.625 -1.866 1.00 81.44 149 LYS A C 1
ATOM 1191 O O . LYS A 1 149 ? 9.221 -2.549 -3.003 1.00 81.44 149 LYS A O 1
ATOM 1196 N N . MET A 1 150 ? 9.477 -1.637 -0.982 1.00 82.75 150 MET A N 1
ATOM 1197 C CA . MET A 1 150 ? 8.683 -0.431 -1.262 1.00 82.75 150 MET A CA 1
ATOM 1198 C C . MET A 1 150 ? 9.242 0.496 -2.360 1.00 82.75 150 MET A C 1
ATOM 1200 O O . MET A 1 150 ? 8.481 1.290 -2.923 1.00 82.75 150 MET A O 1
ATOM 1204 N N . SER A 1 151 ? 10.550 0.440 -2.632 1.00 79.62 151 SER A N 1
ATOM 1205 C CA . SER A 1 151 ? 11.181 1.187 -3.731 1.00 79.62 151 SER A CA 1
ATOM 1206 C C . SER A 1 151 ? 11.290 0.393 -5.031 1.00 79.62 151 SER A C 1
ATOM 1208 O O . SER A 1 151 ? 11.541 0.983 -6.075 1.00 79.62 151 SER A O 1
ATOM 1210 N N . GLU A 1 152 ? 11.147 -0.932 -4.963 1.00 77.69 152 GLU A N 1
ATOM 1211 C CA . GLU A 1 152 ? 11.367 -1.841 -6.096 1.00 77.69 152 GLU A CA 1
ATOM 1212 C C . GLU A 1 152 ? 10.043 -2.380 -6.673 1.00 77.69 152 GLU A C 1
ATOM 1214 O O . GLU A 1 152 ? 9.979 -2.684 -7.860 1.00 77.69 152 GLU A O 1
ATOM 1219 N N . MET A 1 153 ? 8.977 -2.458 -5.865 1.00 79.88 153 MET A N 1
ATOM 1220 C CA . MET A 1 153 ? 7.689 -3.052 -6.241 1.00 79.88 153 MET A CA 1
ATOM 1221 C C . MET A 1 153 ? 6.551 -2.029 -6.188 1.00 79.88 153 MET A C 1
ATOM 1223 O O . MET A 1 153 ? 6.459 -1.254 -5.241 1.00 79.88 153 MET A O 1
ATOM 1227 N N . GLY A 1 154 ? 5.638 -2.059 -7.164 1.00 79.62 154 GLY A N 1
ATOM 1228 C CA . GLY A 1 154 ? 4.457 -1.180 -7.181 1.00 79.62 154 GLY A CA 1
ATOM 1229 C C . GLY A 1 154 ? 3.341 -1.602 -6.216 1.00 79.62 154 GLY A C 1
ATOM 1230 O O . GLY A 1 154 ? 2.578 -0.760 -5.740 1.00 79.62 154 GLY A O 1
ATOM 1231 N N . LEU A 1 155 ? 3.260 -2.890 -5.876 1.00 83.56 155 LEU A N 1
ATOM 1232 C CA . LEU A 1 155 ? 2.240 -3.439 -4.984 1.00 83.56 155 LEU A CA 1
ATOM 1233 C C . LEU A 1 155 ? 2.853 -4.488 -4.052 1.00 83.56 155 LEU A C 1
ATOM 1235 O O . LEU A 1 155 ? 3.542 -5.399 -4.500 1.00 83.56 155 LEU A O 1
ATOM 1239 N N . LEU A 1 156 ? 2.599 -4.355 -2.753 1.00 86.69 156 LEU A N 1
ATOM 1240 C CA . LEU A 1 156 ? 3.021 -5.296 -1.720 1.00 86.69 156 LEU A CA 1
ATOM 1241 C C . LEU A 1 156 ? 1.788 -5.997 -1.161 1.00 86.69 156 LEU A C 1
ATOM 1243 O O . LEU A 1 156 ? 0.972 -5.361 -0.493 1.00 86.69 156 LEU A O 1
ATOM 1247 N N . ASN A 1 157 ? 1.664 -7.294 -1.444 1.00 87.75 157 ASN A N 1
ATOM 1248 C CA . ASN A 1 157 ? 0.577 -8.119 -0.933 1.00 87.75 157 ASN A CA 1
ATOM 1249 C C . ASN A 1 157 ? 0.934 -8.712 0.437 1.00 87.75 157 ASN A C 1
ATOM 1251 O O . ASN A 1 157 ? 1.929 -9.424 0.570 1.00 87.75 157 ASN A O 1
ATOM 1255 N N . LEU A 1 158 ? 0.118 -8.397 1.440 1.00 87.25 158 LEU A N 1
ATOM 1256 C CA . LEU A 1 158 ? 0.143 -8.950 2.787 1.00 87.25 158 LEU A CA 1
ATOM 1257 C C . LEU A 1 158 ? -0.929 -10.038 2.870 1.00 87.25 158 LEU A C 1
ATOM 1259 O O . LEU A 1 158 ? -2.059 -9.765 3.285 1.00 87.25 158 LEU A O 1
ATOM 1263 N N . ASP A 1 159 ? -0.575 -11.246 2.437 1.00 83.94 159 ASP A N 1
ATOM 1264 C CA . ASP A 1 159 ? -1.490 -12.380 2.521 1.00 83.94 159 ASP A CA 1
ATOM 1265 C C . ASP A 1 159 ? -1.769 -12.755 3.983 1.00 83.94 159 ASP A C 1
ATOM 1267 O O . ASP A 1 159 ? -0.957 -12.480 4.872 1.00 83.94 159 ASP A O 1
ATOM 1271 N N . GLU A 1 160 ? -2.958 -13.309 4.223 1.00 84.19 160 GLU A N 1
ATOM 1272 C CA . GLU A 1 160 ? -3.472 -13.684 5.545 1.00 84.19 160 GLU A CA 1
ATOM 1273 C C . GLU A 1 160 ? -3.166 -12.625 6.615 1.00 84.19 160 GLU A C 1
ATOM 1275 O O . GLU A 1 160 ? -2.568 -12.889 7.661 1.00 84.19 160 GLU A O 1
ATOM 1280 N N . PHE A 1 161 ? -3.578 -11.389 6.340 1.00 84.31 161 PHE A N 1
ATOM 1281 C CA . PHE A 1 161 ? -3.298 -10.208 7.148 1.00 84.31 161 PHE A CA 1
ATOM 1282 C C . PHE A 1 161 ? -3.610 -10.402 8.642 1.00 84.31 161 PHE A C 1
ATOM 1284 O O . PHE A 1 161 ? -2.938 -9.839 9.510 1.00 84.31 161 PHE A O 1
ATOM 1291 N N . ASP A 1 162 ? -4.601 -11.232 8.961 1.00 80.94 162 ASP A N 1
ATOM 1292 C CA . ASP A 1 162 ? -4.992 -11.569 10.325 1.00 80.94 162 ASP A CA 1
ATOM 1293 C C . ASP A 1 162 ? -3.989 -12.435 11.103 1.00 80.94 162 ASP A C 1
ATOM 1295 O O . ASP A 1 162 ? -4.067 -12.487 12.335 1.00 80.94 162 ASP A O 1
ATOM 1299 N N . LYS A 1 163 ? -3.014 -13.059 10.432 1.00 82.19 163 LYS A N 1
ATOM 1300 C CA . LYS A 1 163 ? -1.893 -13.747 11.087 1.00 82.19 163 LYS A CA 1
ATOM 1301 C C . LYS A 1 163 ? -0.923 -12.774 11.749 1.00 82.19 163 LYS A C 1
ATOM 1303 O O . LYS A 1 163 ? -0.194 -13.167 12.665 1.00 82.19 163 LYS A O 1
ATOM 1308 N N . TYR A 1 164 ? -0.893 -11.505 11.333 1.00 82.19 164 TYR A N 1
ATOM 1309 C CA . TYR A 1 164 ? 0.017 -10.538 11.932 1.00 82.19 164 TYR A CA 1
ATOM 1310 C C . TYR A 1 164 ? -0.414 -10.173 13.359 1.00 82.19 164 TYR A C 1
ATOM 1312 O O . TYR A 1 164 ? -1.511 -9.655 13.575 1.00 82.19 164 TYR A O 1
ATOM 1320 N N . PRO A 1 165 ? 0.461 -10.365 14.365 1.00 79.06 165 PRO A N 1
ATOM 1321 C CA . PRO A 1 165 ? 0.133 -10.003 15.733 1.00 79.06 165 PRO A CA 1
ATOM 1322 C C . PRO A 1 165 ? -0.011 -8.485 15.878 1.00 79.06 165 PRO A C 1
ATOM 1324 O O . PRO A 1 165 ? 0.659 -7.701 15.196 1.00 79.06 165 PRO A O 1
ATOM 1327 N N . ALA A 1 166 ? -0.812 -8.060 16.859 1.00 76.38 166 ALA A N 1
ATOM 1328 C CA . ALA A 1 166 ? -1.045 -6.645 17.160 1.00 76.38 166 ALA A CA 1
ATOM 1329 C C . ALA A 1 166 ? 0.257 -5.849 17.404 1.00 76.38 166 ALA A C 1
ATOM 1331 O O . ALA A 1 166 ? 0.311 -4.653 17.124 1.00 76.38 166 ALA A O 1
ATOM 1332 N N . SER A 1 167 ? 1.331 -6.510 17.853 1.00 79.25 167 SER A N 1
ATOM 1333 C CA . SER A 1 167 ? 2.661 -5.914 18.044 1.00 79.25 167 SER A CA 1
ATOM 1334 C C . SER A 1 167 ? 3.325 -5.427 16.750 1.00 79.25 167 SER A C 1
ATOM 1336 O O . SER A 1 167 ? 4.142 -4.510 16.803 1.00 79.25 167 SER A O 1
ATOM 1338 N N . LYS A 1 168 ? 2.971 -5.989 15.585 1.00 81.56 168 LYS A N 1
ATOM 1339 C CA . LYS A 1 168 ? 3.498 -5.573 14.273 1.00 81.56 168 LYS A CA 1
ATOM 1340 C C . LYS A 1 168 ? 2.690 -4.443 13.629 1.00 81.56 168 LYS A C 1
ATOM 1342 O O . LYS A 1 168 ? 3.190 -3.769 12.729 1.00 81.56 168 LYS A O 1
ATOM 1347 N N . MET A 1 169 ? 1.478 -4.170 14.117 1.00 81.75 169 MET A N 1
ATOM 1348 C CA . MET A 1 169 ? 0.612 -3.110 13.584 1.00 81.75 169 MET A CA 1
ATOM 1349 C C . MET A 1 169 ? 1.233 -1.704 13.650 1.00 81.75 169 MET A C 1
ATOM 1351 O O . MET A 1 169 ? 1.092 -0.959 12.679 1.00 81.75 169 MET A O 1
ATOM 1355 N N . PRO A 1 170 ? 1.952 -1.301 14.719 1.00 81.88 170 PRO A N 1
ATOM 1356 C CA . PRO A 1 170 ? 2.654 -0.018 14.743 1.00 81.88 170 PRO A CA 1
ATOM 1357 C C . PRO A 1 170 ? 3.727 0.104 13.654 1.00 81.88 170 PRO A C 1
ATOM 1359 O O . PRO A 1 170 ? 3.841 1.157 13.028 1.00 81.88 170 PRO A O 1
ATOM 1362 N N . LEU A 1 171 ? 4.483 -0.972 13.396 1.00 83.75 171 LEU A N 1
ATOM 1363 C CA . LEU A 1 171 ? 5.502 -1.001 12.343 1.00 83.75 171 LEU A CA 1
ATOM 1364 C C . LEU A 1 171 ? 4.860 -0.827 10.965 1.00 83.75 171 LEU A C 1
ATOM 1366 O O . LEU A 1 171 ? 5.300 0.025 10.196 1.00 83.75 171 LEU A O 1
ATOM 1370 N N . LEU A 1 172 ? 3.794 -1.577 10.679 1.00 83.81 172 LEU A N 1
ATOM 1371 C CA . LEU A 1 172 ? 3.057 -1.451 9.424 1.00 83.81 172 LEU A CA 1
ATOM 1372 C C . LEU A 1 172 ? 2.499 -0.033 9.236 1.00 83.81 172 LEU A C 1
ATOM 1374 O O . LEU A 1 172 ? 2.699 0.572 8.188 1.00 83.81 172 LEU A O 1
ATOM 1378 N N . LYS A 1 173 ? 1.872 0.544 10.268 1.00 81.06 173 LYS A N 1
ATOM 1379 C CA . LYS A 1 173 ? 1.361 1.925 10.218 1.00 81.06 173 LYS A CA 1
ATOM 1380 C C . LYS A 1 173 ? 2.467 2.939 9.942 1.00 81.06 173 LYS A C 1
ATOM 1382 O O . LYS A 1 173 ? 2.238 3.893 9.202 1.00 81.06 173 LYS A O 1
ATOM 1387 N N . ASN A 1 174 ? 3.650 2.741 10.530 1.00 84.75 174 ASN A N 1
ATOM 1388 C CA . ASN A 1 174 ? 4.814 3.573 10.245 1.00 84.75 174 ASN A CA 1
ATOM 1389 C C . ASN A 1 174 ? 5.206 3.456 8.768 1.00 84.75 174 ASN A C 1
ATOM 1391 O O . ASN A 1 174 ? 5.300 4.479 8.102 1.00 84.75 174 ASN A O 1
ATOM 1395 N N . LEU A 1 175 ? 5.352 2.231 8.254 1.00 84.44 175 LEU A N 1
ATOM 1396 C CA . LEU A 1 175 ? 5.711 1.957 6.859 1.00 84.44 175 LEU A CA 1
ATOM 1397 C C . LEU A 1 175 ? 4.712 2.571 5.868 1.00 84.44 175 LEU A C 1
ATOM 1399 O O . LEU A 1 175 ? 5.124 3.233 4.921 1.00 84.44 175 LEU A O 1
ATOM 1403 N N . MET A 1 176 ? 3.407 2.436 6.117 1.00 82.31 176 MET A N 1
ATOM 1404 C CA . MET A 1 176 ? 2.355 3.015 5.270 1.00 82.31 176 MET A CA 1
ATOM 1405 C C . MET A 1 176 ? 2.375 4.550 5.245 1.00 82.31 176 MET A C 1
ATOM 1407 O O . MET A 1 176 ? 1.943 5.149 4.266 1.00 82.31 176 MET A O 1
ATOM 1411 N N . GLN A 1 177 ? 2.863 5.193 6.311 1.00 79.75 177 GLN A N 1
ATOM 1412 C CA . GLN A 1 177 ? 2.923 6.652 6.429 1.00 79.75 177 GLN A CA 1
ATOM 1413 C C . GLN A 1 177 ? 4.255 7.247 5.931 1.00 79.75 177 GLN A C 1
ATOM 1415 O O . GLN A 1 177 ? 4.367 8.464 5.789 1.00 79.75 177 GLN A O 1
ATOM 1420 N N . MET A 1 178 ? 5.280 6.427 5.682 1.00 75.94 178 MET A N 1
ATOM 1421 C CA . MET A 1 178 ? 6.579 6.919 5.217 1.00 75.94 178 MET A CA 1
ATOM 1422 C C . MET A 1 178 ? 6.463 7.537 3.818 1.00 75.94 178 MET A C 1
ATOM 1424 O O . MET A 1 178 ? 6.116 6.850 2.865 1.00 75.94 178 MET A O 1
ATOM 1428 N N . ALA A 1 179 ? 6.799 8.825 3.695 1.00 64.81 179 ALA A N 1
ATOM 1429 C CA . ALA A 1 179 ? 6.799 9.539 2.415 1.00 64.81 179 ALA A CA 1
ATOM 1430 C C . ALA A 1 179 ? 8.093 9.322 1.606 1.00 64.81 179 ALA A C 1
ATOM 1432 O O . ALA A 1 179 ? 8.032 9.155 0.394 1.00 64.81 179 ALA A O 1
ATOM 1433 N N . ASN A 1 180 ? 9.250 9.270 2.280 1.00 64.44 180 ASN A N 1
ATOM 1434 C CA . ASN A 1 180 ? 10.572 9.122 1.659 1.00 64.44 180 ASN A CA 1
ATOM 1435 C C . ASN A 1 180 ? 11.288 7.870 2.190 1.00 64.44 180 ASN A C 1
ATOM 1437 O O . ASN A 1 180 ? 11.283 7.619 3.402 1.00 64.44 180 ASN A O 1
ATOM 1441 N N . LEU A 1 181 ? 11.915 7.095 1.299 1.00 61.06 181 LEU A N 1
ATOM 1442 C CA . LEU A 1 181 ? 12.661 5.883 1.646 1.00 61.06 181 LEU A CA 1
ATOM 1443 C C . LEU A 1 181 ? 14.164 6.178 1.649 1.00 61.06 181 LEU A C 1
ATOM 1445 O O . LEU A 1 181 ? 14.801 6.257 0.601 1.00 61.06 181 LEU A O 1
ATOM 1449 N N . ASN A 1 182 ? 14.743 6.288 2.844 1.00 60.81 182 ASN A N 1
ATOM 1450 C CA . ASN A 1 182 ? 16.192 6.365 3.017 1.00 60.81 182 ASN A CA 1
ATOM 1451 C C . ASN A 1 182 ? 16.751 4.946 3.176 1.00 60.81 182 ASN A C 1
ATOM 1453 O O . ASN A 1 182 ? 16.683 4.380 4.269 1.00 60.81 182 ASN A O 1
ATOM 1457 N N . LEU A 1 183 ? 17.295 4.364 2.103 1.00 58.81 183 LEU A N 1
ATOM 1458 C CA . LEU A 1 183 ? 17.927 3.042 2.156 1.00 58.81 183 LEU A CA 1
ATOM 1459 C C . LEU A 1 183 ? 19.447 3.150 2.269 1.00 58.81 183 LEU A C 1
ATOM 1461 O O . LEU A 1 183 ? 20.093 3.944 1.585 1.00 58.81 183 LEU A O 1
ATOM 1465 N N . CYS A 1 184 ? 20.017 2.282 3.101 1.00 47.19 184 CYS A N 1
ATOM 1466 C CA . CYS A 1 184 ? 21.448 2.031 3.194 1.00 47.19 184 CYS A CA 1
ATOM 1467 C C . CYS A 1 184 ? 21.701 0.618 2.649 1.00 47.19 184 CYS A C 1
ATOM 1469 O O . CYS A 1 184 ? 21.156 -0.353 3.178 1.00 47.19 184 CYS A O 1
ATOM 1471 N N . LYS A 1 185 ? 22.465 0.482 1.556 1.00 50.38 185 LYS A N 1
ATOM 1472 C CA . LYS A 1 185 ? 22.860 -0.849 1.063 1.00 50.38 185 LYS A CA 1
ATOM 1473 C C . LYS A 1 185 ? 23.794 -1.492 2.086 1.00 50.38 185 LYS A C 1
ATOM 1475 O O . LYS A 1 185 ? 24.602 -0.788 2.684 1.00 50.38 185 LYS A O 1
ATOM 1480 N N . ALA A 1 186 ? 23.748 -2.819 2.211 1.00 41.81 186 ALA A N 1
ATOM 1481 C CA . ALA A 1 186 ? 24.457 -3.599 3.236 1.00 41.81 186 ALA A CA 1
ATOM 1482 C C . ALA A 1 186 ? 25.993 -3.399 3.319 1.00 41.81 186 ALA A C 1
ATOM 1484 O O . ALA A 1 186 ? 26.614 -3.923 4.233 1.00 41.81 186 ALA A O 1
ATOM 1485 N N . TYR A 1 187 ? 26.607 -2.616 2.425 1.00 39.69 187 TYR A N 1
ATOM 1486 C CA . TYR A 1 187 ? 28.044 -2.318 2.413 1.00 39.69 187 TYR A CA 1
ATOM 1487 C C . TYR A 1 187 ? 28.385 -0.880 1.961 1.00 39.69 187 TYR A C 1
ATOM 1489 O O . TYR A 1 187 ? 29.538 -0.588 1.655 1.00 39.69 187 TYR A O 1
ATOM 1497 N N . GLN A 1 188 ? 27.414 0.043 1.897 1.00 43.12 188 GLN A N 1
ATOM 1498 C CA . GLN A 1 188 ? 27.661 1.443 1.515 1.00 43.12 188 GLN A CA 1
ATOM 1499 C C . GLN A 1 188 ? 27.274 2.395 2.643 1.00 43.12 188 GLN A C 1
ATOM 1501 O O . GLN A 1 188 ? 26.137 2.399 3.084 1.00 43.12 188 GLN A O 1
ATOM 1506 N N . ARG A 1 189 ? 28.205 3.260 3.062 1.00 45.03 189 ARG A N 1
ATOM 1507 C CA . ARG A 1 189 ? 27.995 4.263 4.126 1.00 45.03 189 ARG A CA 1
ATOM 1508 C C . ARG A 1 189 ? 26.983 5.365 3.769 1.00 45.03 189 ARG A C 1
ATOM 1510 O O . ARG A 1 189 ? 26.547 6.091 4.656 1.00 45.03 189 ARG A O 1
ATOM 1517 N N . ASN A 1 190 ? 26.624 5.496 2.490 1.00 49.25 190 ASN A N 1
ATOM 1518 C CA . ASN A 1 190 ? 25.806 6.595 1.986 1.00 49.25 190 ASN A CA 1
ATOM 1519 C C . ASN A 1 190 ? 24.347 6.160 1.826 1.00 49.25 190 ASN A C 1
ATOM 1521 O O . ASN A 1 190 ? 24.044 5.246 1.056 1.00 49.25 190 ASN A O 1
ATOM 1525 N N . TYR A 1 191 ? 23.447 6.860 2.516 1.00 57.03 191 TYR A N 1
ATOM 1526 C CA . TYR A 1 191 ? 22.008 6.731 2.317 1.00 57.03 191 TYR A CA 1
ATOM 1527 C C . TYR A 1 191 ? 21.638 7.220 0.916 1.00 57.03 191 TYR A C 1
ATOM 1529 O O . TYR A 1 191 ? 22.022 8.319 0.514 1.00 57.03 191 TYR A O 1
ATOM 1537 N N . ARG A 1 192 ? 20.882 6.409 0.173 1.00 61.44 192 ARG A N 1
ATOM 1538 C CA . ARG A 1 192 ? 20.228 6.847 -1.062 1.00 61.44 192 ARG A CA 1
ATOM 1539 C C . ARG A 1 192 ? 18.747 7.046 -0.785 1.00 61.44 192 ARG A C 1
ATOM 1541 O O . ARG A 1 192 ? 18.105 6.179 -0.193 1.00 61.44 192 ARG A O 1
ATOM 1548 N N . ASN A 1 193 ? 18.235 8.191 -1.221 1.00 63.22 193 ASN A N 1
ATOM 1549 C CA . ASN A 1 193 ? 16.813 8.485 -1.196 1.00 63.22 193 ASN A CA 1
ATOM 1550 C C . ASN A 1 193 ? 16.201 7.826 -2.435 1.00 63.22 193 ASN A C 1
ATOM 1552 O O . ASN A 1 193 ? 16.587 8.158 -3.558 1.00 63.22 193 ASN A O 1
ATOM 1556 N N . LEU A 1 194 ? 15.336 6.838 -2.233 1.00 68.62 194 LEU A N 1
ATOM 1557 C CA . LEU A 1 194 ? 14.663 6.131 -3.318 1.00 68.62 194 LEU A CA 1
ATOM 1558 C C . LEU A 1 194 ? 13.179 6.502 -3.341 1.00 68.62 194 LEU A C 1
ATOM 1560 O O . LEU A 1 194 ? 12.587 6.719 -2.277 1.00 68.62 194 LEU A O 1
ATOM 1564 N N . PRO A 1 195 ? 12.569 6.586 -4.535 1.00 68.50 195 PRO A N 1
ATOM 1565 C CA . PRO A 1 195 ? 11.151 6.878 -4.643 1.00 68.50 195 PRO A CA 1
ATOM 1566 C C . PRO A 1 195 ? 10.339 5.750 -4.002 1.00 68.50 195 PRO A C 1
ATOM 1568 O O . PRO A 1 195 ? 10.602 4.567 -4.223 1.00 68.50 195 PRO A O 1
ATOM 1571 N N . ARG A 1 196 ? 9.336 6.119 -3.202 1.00 79.69 196 ARG A N 1
ATOM 1572 C CA . ARG A 1 196 ? 8.321 5.179 -2.726 1.00 79.69 196 ARG A CA 1
ATOM 1573 C C . ARG A 1 196 ? 7.301 4.981 -3.837 1.00 79.69 196 ARG A C 1
ATOM 1575 O O . ARG A 1 196 ? 6.509 5.882 -4.096 1.00 79.69 196 ARG A O 1
ATOM 1582 N N . ILE A 1 197 ? 7.298 3.796 -4.433 1.00 81.44 197 ILE A N 1
ATOM 1583 C CA . ILE A 1 197 ? 6.350 3.431 -5.493 1.00 81.44 197 ILE A CA 1
ATOM 1584 C C . ILE A 1 197 ? 5.291 2.430 -5.015 1.00 81.44 197 ILE A C 1
ATOM 1586 O O . ILE A 1 197 ? 4.222 2.345 -5.611 1.00 81.44 197 ILE A O 1
ATOM 1590 N N . ALA A 1 198 ? 5.549 1.713 -3.916 1.00 84.81 198 ALA A N 1
ATOM 1591 C CA . ALA A 1 198 ? 4.652 0.670 -3.434 1.00 84.81 198 ALA A CA 1
ATOM 1592 C C . ALA A 1 198 ? 3.351 1.176 -2.800 1.00 84.81 198 ALA A C 1
ATOM 1594 O O . ALA A 1 198 ? 3.355 1.996 -1.870 1.00 84.81 198 ALA A O 1
ATOM 1595 N N . SER A 1 199 ? 2.257 0.533 -3.197 1.00 86.31 199 SER A N 1
ATOM 1596 C CA . SER A 1 199 ? 1.008 0.439 -2.439 1.00 86.31 199 SER A CA 1
ATOM 1597 C C . SER A 1 199 ? 0.934 -0.881 -1.666 1.00 86.31 199 SER A C 1
ATOM 1599 O O . SER A 1 199 ? 1.643 -1.833 -1.984 1.00 86.31 199 SER A O 1
ATOM 1601 N N . PHE A 1 200 ? 0.087 -0.944 -0.639 1.00 87.94 200 PHE A N 1
ATOM 1602 C CA . PHE A 1 200 ? -0.148 -2.162 0.139 1.00 87.94 200 PHE A CA 1
ATOM 1603 C C . PHE A 1 200 ? -1.539 -2.707 -0.168 1.00 87.94 200 PHE A C 1
ATOM 1605 O O . PHE A 1 200 ? -2.503 -1.943 -0.204 1.00 87.94 200 PHE A O 1
ATOM 1612 N N . ILE A 1 201 ? -1.635 -4.019 -0.335 1.00 90.94 201 ILE A N 1
ATOM 1613 C CA . ILE A 1 201 ? -2.888 -4.771 -0.361 1.00 90.94 201 ILE A CA 1
ATOM 1614 C C . ILE A 1 201 ? -2.766 -5.913 0.643 1.00 90.94 201 ILE A C 1
ATOM 1616 O O . ILE A 1 201 ? -1.658 -6.319 0.982 1.00 90.94 201 ILE A O 1
ATOM 1620 N N . GLY A 1 202 ? -3.883 -6.401 1.162 1.00 89.62 202 GLY A N 1
ATOM 1621 C CA . GLY A 1 202 ? -3.875 -7.583 2.003 1.00 89.62 202 GLY A CA 1
ATOM 1622 C C . GLY A 1 202 ? -5.200 -8.313 1.932 1.00 89.62 202 GLY A C 1
ATOM 1623 O O . GLY A 1 202 ? -6.248 -7.706 1.705 1.00 89.62 202 GLY A O 1
ATOM 1624 N N . THR A 1 203 ? -5.123 -9.617 2.124 1.00 89.75 203 THR A N 1
ATOM 1625 C CA . THR A 1 203 ? -6.245 -10.552 2.134 1.00 89.75 203 THR A CA 1
ATOM 1626 C C . THR A 1 203 ? -6.405 -11.101 3.539 1.00 89.75 203 THR A C 1
ATOM 1628 O O . THR A 1 203 ? -5.436 -11.270 4.272 1.00 89.75 203 THR A O 1
ATOM 1631 N N . SER A 1 204 ? -7.638 -11.356 3.960 1.00 88.56 204 SER A N 1
ATOM 1632 C CA . SER A 1 204 ? -7.889 -12.018 5.233 1.00 88.56 204 SER A CA 1
ATOM 1633 C C . SER A 1 204 ? -9.193 -12.788 5.194 1.00 88.56 204 SER A C 1
ATOM 1635 O O . SER A 1 204 ? -10.143 -12.393 4.522 1.00 88.56 204 SER A O 1
ATOM 1637 N N . ASN A 1 205 ? -9.229 -13.864 5.973 1.00 86.19 205 ASN A N 1
ATOM 1638 C CA . ASN A 1 205 ? -10.427 -14.659 6.207 1.00 86.19 205 ASN A CA 1
ATOM 1639 C C . ASN A 1 205 ? -11.267 -14.132 7.381 1.00 86.19 205 ASN A C 1
ATOM 1641 O O . ASN A 1 205 ? -12.339 -14.664 7.664 1.00 86.19 205 ASN A O 1
ATOM 1645 N N . ARG A 1 206 ? -10.783 -13.111 8.098 1.00 83.38 206 ARG A N 1
ATOM 1646 C CA . ARG A 1 206 ? -11.460 -12.528 9.255 1.00 83.38 206 ARG A CA 1
ATOM 1647 C C . ARG A 1 206 ? -12.073 -11.182 8.914 1.00 83.38 206 ARG A C 1
ATOM 1649 O O . ARG A 1 206 ? -11.511 -10.391 8.167 1.00 83.38 206 ARG A O 1
ATOM 1656 N N . PHE A 1 207 ? -13.215 -10.901 9.530 1.00 82.75 207 PHE A N 1
ATOM 1657 C CA . PHE A 1 207 ? -13.881 -9.606 9.401 1.00 82.75 207 PHE A CA 1
ATOM 1658 C C . PHE A 1 207 ? -13.332 -8.571 10.398 1.00 82.75 207 PHE A C 1
ATOM 1660 O O . PHE A 1 207 ? -13.304 -7.376 10.119 1.00 82.75 207 PHE A O 1
ATOM 1667 N N . ASP A 1 208 ? -12.843 -9.026 11.554 1.00 81.31 208 ASP A N 1
ATOM 1668 C CA . ASP A 1 208 ? -12.384 -8.203 12.675 1.00 81.31 208 ASP A CA 1
ATOM 1669 C C . ASP A 1 208 ? -10.891 -7.820 12.570 1.00 81.31 208 ASP A C 1
ATOM 1671 O O . ASP A 1 208 ? -10.071 -8.144 13.434 1.00 81.31 208 ASP A O 1
ATOM 1675 N N . LEU A 1 209 ? -10.529 -7.140 11.480 1.00 81.31 209 LEU A N 1
ATOM 1676 C CA . LEU A 1 209 ? -9.138 -6.841 11.111 1.00 81.31 209 LEU A CA 1
ATOM 1677 C C . LEU A 1 209 ? -8.524 -5.675 11.884 1.00 81.31 209 LEU A C 1
ATOM 1679 O O . LEU A 1 209 ? -7.313 -5.633 12.108 1.00 81.31 209 LEU A O 1
ATOM 1683 N N . LEU A 1 210 ? -9.339 -4.693 12.268 1.00 81.69 210 LEU A N 1
ATOM 1684 C CA . LEU A 1 210 ? -8.846 -3.436 12.818 1.00 81.69 210 LEU A CA 1
ATOM 1685 C C . LEU A 1 210 ? -8.992 -3.418 14.340 1.00 81.69 210 LEU A C 1
ATOM 1687 O O . LEU A 1 210 ? -10.093 -3.387 14.870 1.00 81.69 210 LEU A O 1
ATOM 1691 N N . SER A 1 211 ? -7.878 -3.385 15.069 1.00 71.44 211 SER A N 1
ATOM 1692 C CA . SER A 1 211 ? -7.900 -3.333 16.540 1.00 71.44 211 SER A CA 1
ATOM 1693 C C . SER A 1 211 ? -7.737 -1.925 17.127 1.00 71.44 211 SER A C 1
ATOM 1695 O O . SER A 1 211 ? -7.855 -1.754 18.334 1.00 71.44 211 SER A O 1
ATOM 1697 N N . ASP A 1 212 ? -7.383 -0.926 16.312 1.00 68.25 212 ASP A N 1
ATOM 1698 C CA . ASP A 1 212 ? -7.125 0.447 16.768 1.00 68.25 212 ASP A CA 1
ATOM 1699 C C . ASP A 1 212 ? -7.971 1.460 15.976 1.00 68.25 212 ASP A C 1
ATOM 1701 O O . ASP A 1 212 ? -7.740 1.636 14.770 1.00 68.25 212 ASP A O 1
ATOM 1705 N N . PRO A 1 213 ? -8.889 2.181 16.644 1.00 61.97 213 PRO A N 1
ATOM 1706 C CA . PRO A 1 213 ? -9.785 3.131 15.995 1.00 61.97 213 PRO A CA 1
ATOM 1707 C C . PRO A 1 213 ? -9.056 4.349 15.407 1.00 61.97 213 PRO A C 1
ATOM 1709 O O . PRO A 1 213 ? -9.465 4.854 14.360 1.00 61.97 213 PRO A O 1
ATOM 1712 N N . THR A 1 214 ? -7.939 4.799 15.995 1.00 65.44 214 THR A N 1
ATOM 1713 C CA . THR A 1 214 ? -7.186 5.974 15.501 1.00 65.44 214 THR A CA 1
ATOM 1714 C C . THR A 1 214 ? -6.380 5.680 14.233 1.00 65.44 214 THR A C 1
ATOM 1716 O O . THR A 1 214 ? -6.094 6.574 13.427 1.00 65.44 214 THR A O 1
ATOM 1719 N N . GLY A 1 215 ? -6.028 4.409 14.031 1.00 68.69 215 GLY A N 1
ATOM 1720 C CA . GLY A 1 215 ? -5.252 3.922 12.896 1.00 68.69 215 GLY A CA 1
ATOM 1721 C C . GLY A 1 215 ? -6.063 3.610 11.638 1.00 68.69 215 GLY A C 1
ATOM 1722 O O . GLY A 1 215 ? -5.473 3.534 10.560 1.00 68.69 215 GLY A O 1
ATOM 1723 N N . SER A 1 216 ? -7.380 3.453 11.782 1.00 76.44 216 SER A N 1
ATOM 1724 C CA . SER A 1 216 ? -8.290 2.871 10.785 1.00 76.44 216 SER A CA 1
ATOM 1725 C C . SER A 1 216 ? -8.333 3.605 9.443 1.00 76.44 216 SER A C 1
ATOM 1727 O O . SER A 1 216 ? -8.452 2.953 8.416 1.00 76.44 216 SER A O 1
ATOM 1729 N N . ARG A 1 217 ? -8.140 4.931 9.410 1.00 79.31 217 ARG A N 1
ATOM 1730 C CA . ARG A 1 217 ? -8.147 5.728 8.161 1.00 79.31 217 ARG A CA 1
ATOM 1731 C C . ARG A 1 217 ? -7.095 5.330 7.118 1.00 79.31 217 ARG A C 1
ATOM 1733 O O . ARG A 1 217 ? -7.139 5.816 6.000 1.00 79.31 217 ARG A O 1
ATOM 1740 N N . ARG A 1 218 ? -6.096 4.528 7.501 1.00 83.25 218 ARG A N 1
ATOM 1741 C CA . ARG A 1 218 ? -5.030 4.058 6.598 1.00 83.25 218 ARG A CA 1
ATOM 1742 C C . ARG A 1 218 ? -5.435 2.807 5.814 1.00 83.25 218 ARG A C 1
ATOM 1744 O O . ARG A 1 218 ? -4.671 2.375 4.962 1.00 83.25 218 ARG A O 1
ATOM 1751 N N . PHE A 1 219 ? -6.591 2.224 6.119 1.00 86.19 219 PHE A N 1
ATOM 1752 C CA . PHE A 1 219 ? -7.079 0.991 5.515 1.00 86.19 219 PHE A CA 1
ATOM 1753 C C . PHE A 1 219 ? -8.348 1.274 4.719 1.00 86.19 219 PHE A C 1
ATOM 1755 O O . PHE A 1 219 ? -9.208 2.019 5.178 1.00 86.19 219 PHE A O 1
ATOM 1762 N N . LEU A 1 220 ? -8.478 0.652 3.551 1.00 89.56 220 LEU A N 1
ATOM 1763 C CA . LEU A 1 220 ? -9.732 0.572 2.812 1.00 89.56 220 LEU A CA 1
ATOM 1764 C C . LEU A 1 220 ? -10.217 -0.874 2.891 1.00 89.56 220 LEU A C 1
ATOM 1766 O O . LEU A 1 220 ? -9.756 -1.726 2.137 1.00 89.56 220 LEU A O 1
ATOM 1770 N N . CYS A 1 221 ? -11.088 -1.163 3.857 1.00 89.38 221 CYS A N 1
ATOM 1771 C CA . CYS A 1 221 ? -11.600 -2.513 4.063 1.00 89.38 221 CYS A CA 1
ATOM 1772 C C . CYS A 1 221 ? -12.788 -2.774 3.134 1.00 89.38 221 CYS A C 1
ATOM 1774 O O . CYS A 1 221 ? -13.762 -2.021 3.135 1.00 89.38 221 CYS A O 1
ATOM 1776 N N . VAL A 1 222 ? -12.723 -3.850 2.355 1.00 90.12 222 VAL A N 1
ATOM 1777 C CA . VAL A 1 222 ? -13.793 -4.258 1.441 1.00 90.12 222 VAL A CA 1
ATOM 1778 C C . VAL A 1 222 ? -14.139 -5.710 1.732 1.00 90.12 222 VAL A C 1
ATOM 1780 O O . VAL A 1 222 ? -13.265 -6.570 1.751 1.00 90.12 222 VAL A O 1
ATOM 1783 N N . GLU A 1 223 ? -15.420 -5.973 1.976 1.00 90.56 223 GLU A N 1
ATOM 1784 C CA . GLU A 1 223 ? -15.933 -7.330 2.136 1.00 90.56 223 GLU A CA 1
ATOM 1785 C C . GLU A 1 223 ? -16.229 -7.923 0.756 1.00 90.56 223 GLU A C 1
ATOM 1787 O O . GLU A 1 223 ? -17.037 -7.386 -0.004 1.00 90.56 223 GLU A O 1
ATOM 1792 N N . VAL A 1 224 ? -15.583 -9.043 0.434 1.00 89.50 224 VAL A N 1
ATOM 1793 C CA . VAL A 1 224 ? -15.805 -9.766 -0.821 1.00 89.50 224 VAL A CA 1
ATOM 1794 C C . VAL A 1 224 ? -16.883 -10.824 -0.590 1.00 89.50 224 VAL A C 1
ATOM 1796 O O . VAL A 1 224 ? -16.627 -11.865 0.006 1.00 89.50 224 VAL A O 1
ATOM 1799 N N . LYS A 1 225 ? -18.109 -10.549 -1.053 1.00 88.38 225 LYS A N 1
ATOM 1800 C CA . LYS A 1 225 ? -19.285 -11.417 -0.835 1.00 88.38 225 LYS A CA 1
ATOM 1801 C C . LYS A 1 225 ? -19.392 -12.601 -1.803 1.00 88.38 225 LYS A C 1
ATOM 1803 O O . LYS A 1 225 ? -20.192 -13.505 -1.587 1.00 88.38 225 LYS A O 1
ATOM 1808 N N . GLY A 1 226 ? -18.627 -12.589 -2.889 1.00 89.88 226 GLY A N 1
ATOM 1809 C CA . GLY A 1 226 ? -18.706 -13.592 -3.946 1.00 89.88 226 GLY A CA 1
ATOM 1810 C C . GLY A 1 226 ? -17.489 -13.551 -4.860 1.00 89.88 226 GLY A C 1
ATOM 1811 O O . GLY A 1 226 ? -16.556 -12.783 -4.635 1.00 89.88 226 GLY A O 1
ATOM 1812 N N . LYS A 1 227 ? -17.494 -14.389 -5.900 1.00 88.56 227 LYS A N 1
ATOM 1813 C CA . LYS A 1 227 ? -16.416 -14.395 -6.895 1.00 88.56 227 LYS A CA 1
ATOM 1814 C C . LYS A 1 227 ? -16.398 -13.066 -7.647 1.00 88.56 227 LYS A C 1
ATOM 1816 O O . LYS A 1 227 ? -17.436 -12.614 -8.121 1.00 88.56 227 LYS A O 1
ATOM 1821 N N . ILE A 1 228 ? -15.215 -12.474 -7.753 1.00 87.00 228 ILE A N 1
ATOM 1822 C CA . ILE A 1 228 ? -14.995 -11.268 -8.547 1.00 87.00 228 ILE A CA 1
ATOM 1823 C C . ILE A 1 228 ? -14.847 -11.708 -10.002 1.00 87.00 228 ILE A C 1
ATOM 1825 O O . ILE A 1 228 ? -13.969 -12.511 -10.317 1.00 87.00 228 ILE A O 1
ATOM 1829 N N . ASP A 1 229 ? -15.729 -11.218 -10.867 1.00 86.75 229 ASP A N 1
ATOM 1830 C CA . ASP A 1 229 ? -15.607 -11.423 -12.306 1.00 86.75 229 ASP A CA 1
ATOM 1831 C C . ASP A 1 229 ? -14.580 -10.442 -12.881 1.00 86.75 229 ASP A C 1
ATOM 1833 O O . ASP A 1 229 ? -14.743 -9.225 -12.798 1.00 86.75 229 ASP A O 1
ATOM 1837 N N . CYS A 1 230 ? -13.508 -10.991 -13.451 1.00 85.81 230 CYS A N 1
ATOM 1838 C CA . CYS A 1 230 ? -12.418 -10.230 -14.059 1.00 85.81 230 CYS A CA 1
ATOM 1839 C C . CYS A 1 230 ? -12.412 -10.316 -15.596 1.00 85.81 230 CYS A C 1
ATOM 1841 O O . CYS A 1 230 ? -11.477 -9.825 -16.222 1.00 85.81 230 CYS A O 1
ATOM 1843 N N . SER A 1 231 ? -13.408 -10.956 -16.218 1.00 86.19 231 SER A N 1
ATOM 1844 C CA . SER A 1 231 ? -13.396 -11.271 -17.656 1.00 86.19 231 SER A CA 1
ATOM 1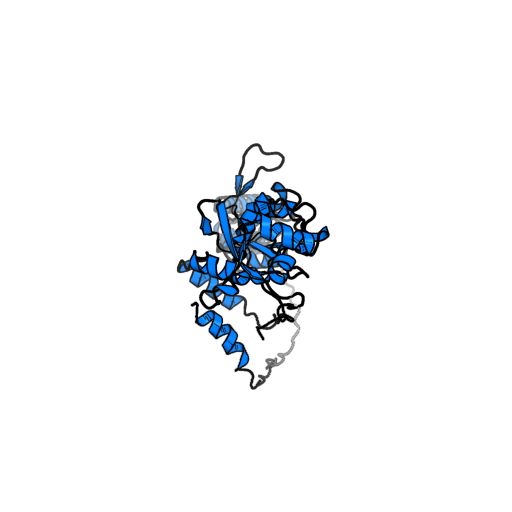845 C C . SER A 1 231 ? -13.521 -10.047 -18.577 1.00 86.19 231 SER A C 1
ATOM 1847 O O . SER A 1 231 ? -13.023 -10.072 -19.701 1.00 86.19 231 SER A O 1
ATOM 1849 N N . HIS A 1 232 ? -14.124 -8.956 -18.098 1.00 82.44 232 HIS A N 1
ATOM 1850 C CA . HIS A 1 232 ? -14.455 -7.774 -18.905 1.00 82.44 232 HIS A CA 1
ATOM 1851 C C . HIS A 1 232 ? -13.701 -6.501 -18.487 1.00 82.44 232 HIS A C 1
ATOM 1853 O O . HIS A 1 232 ? -14.217 -5.390 -18.613 1.00 82.44 232 HIS A O 1
ATOM 1859 N N . ILE A 1 233 ? -12.473 -6.634 -17.979 1.00 84.38 233 ILE A N 1
ATOM 1860 C CA . ILE A 1 233 ? -11.662 -5.478 -17.578 1.00 84.38 233 ILE A CA 1
ATOM 1861 C C . ILE A 1 233 ? -10.882 -4.936 -18.786 1.00 84.38 233 ILE A C 1
ATOM 1863 O O . ILE A 1 233 ? -9.864 -5.491 -19.201 1.00 84.38 233 ILE A O 1
ATOM 1867 N N . GLU A 1 234 ? -11.325 -3.805 -19.340 1.00 86.00 234 GLU A N 1
ATOM 1868 C CA . GLU A 1 234 ? -10.621 -3.128 -20.435 1.00 86.00 234 GLU A CA 1
ATOM 1869 C C . GLU A 1 234 ? -9.454 -2.272 -19.910 1.00 86.00 234 GLU A C 1
ATOM 1871 O O . GLU A 1 234 ? -9.533 -1.050 -19.762 1.00 86.00 234 GLU A O 1
ATOM 1876 N N . HIS A 1 235 ? -8.326 -2.928 -19.628 1.00 83.12 235 HIS A N 1
ATOM 1877 C CA . HIS A 1 235 ? -7.144 -2.289 -19.041 1.00 83.12 235 HIS A CA 1
ATOM 1878 C C . HIS A 1 235 ? -6.645 -1.067 -19.827 1.00 83.12 235 HIS A C 1
ATOM 1880 O O . HIS A 1 235 ? -6.277 -0.063 -19.219 1.00 83.12 235 HIS A O 1
ATOM 1886 N N . LYS A 1 236 ? -6.655 -1.120 -21.169 1.00 82.56 236 LYS A N 1
ATOM 1887 C CA . LYS A 1 236 ? -6.204 -0.003 -22.020 1.00 82.56 236 LYS A CA 1
ATOM 1888 C C . LYS A 1 236 ? -6.976 1.278 -21.720 1.00 82.56 236 LYS A C 1
ATOM 1890 O O . LYS A 1 236 ? -6.360 2.327 -21.545 1.00 82.56 236 LYS A O 1
ATOM 1895 N N . GLN A 1 237 ? -8.298 1.177 -21.615 1.00 90.56 237 GLN A N 1
ATOM 1896 C CA . GLN A 1 237 ? -9.156 2.322 -21.346 1.00 90.56 237 GLN A CA 1
ATOM 1897 C C . GLN A 1 237 ? -8.979 2.838 -19.914 1.00 90.56 237 GLN A C 1
ATOM 1899 O O . GLN A 1 237 ? -8.869 4.046 -19.712 1.00 90.56 237 GLN A O 1
ATOM 1904 N N . ILE A 1 238 ? -8.868 1.938 -18.931 1.00 87.56 238 ILE A N 1
ATOM 1905 C CA . ILE A 1 238 ? -8.615 2.308 -17.528 1.00 87.56 238 ILE A CA 1
ATOM 1906 C C . ILE A 1 238 ? -7.298 3.086 -17.403 1.00 87.56 238 ILE A C 1
ATOM 1908 O O . ILE A 1 238 ? -7.263 4.154 -16.791 1.00 87.56 238 ILE A O 1
ATOM 1912 N N . TYR A 1 239 ? -6.217 2.598 -18.019 1.00 84.12 239 TYR A N 1
ATOM 1913 C CA . TYR A 1 239 ? -4.928 3.291 -17.998 1.00 84.12 239 TYR A CA 1
ATOM 1914 C C . TYR A 1 239 ? -4.947 4.603 -18.788 1.00 84.12 239 TYR A C 1
ATOM 1916 O O . TYR A 1 239 ? -4.313 5.569 -18.360 1.00 84.12 239 TYR A O 1
ATOM 1924 N N . ALA A 1 240 ? -5.675 4.669 -19.907 1.00 86.94 240 ALA A N 1
ATOM 1925 C CA . ALA A 1 240 ? -5.842 5.903 -20.670 1.00 86.94 240 ALA A CA 1
ATOM 1926 C C . ALA A 1 240 ? -6.546 6.985 -19.836 1.00 86.94 240 ALA A C 1
ATOM 1928 O O . ALA A 1 240 ? -6.051 8.112 -19.759 1.00 86.94 240 ALA A O 1
ATOM 1929 N N . GLN A 1 241 ? -7.640 6.628 -19.153 1.00 91.12 241 GLN A N 1
ATOM 1930 C CA . GLN A 1 241 ? -8.346 7.531 -18.246 1.00 91.12 241 GLN A CA 1
ATOM 1931 C C . GLN A 1 241 ? -7.452 7.962 -17.077 1.00 91.12 241 GLN A C 1
ATOM 1933 O O . GLN A 1 241 ? -7.334 9.155 -16.812 1.00 91.12 241 GLN A O 1
ATOM 1938 N N . LEU A 1 242 ? -6.765 7.018 -16.425 1.00 86.94 242 LEU A N 1
ATOM 1939 C CA . LEU A 1 242 ? -5.866 7.321 -15.310 1.00 86.94 242 LEU A CA 1
ATOM 1940 C C . LEU A 1 242 ? -4.753 8.293 -15.725 1.00 86.94 242 LEU A C 1
ATOM 1942 O O . LEU A 1 242 ? -4.470 9.255 -15.015 1.00 86.94 242 LEU A O 1
ATOM 1946 N N . LYS A 1 243 ? -4.128 8.070 -16.889 1.00 85.75 243 LYS A N 1
ATOM 1947 C CA . LYS A 1 243 ? -3.099 8.968 -17.431 1.00 85.75 243 LYS A CA 1
ATOM 1948 C C . LYS A 1 243 ? -3.659 10.369 -17.671 1.00 85.75 243 LYS A C 1
ATOM 1950 O O . LYS A 1 243 ? -2.990 11.344 -17.344 1.00 85.75 243 LYS A O 1
ATOM 1955 N N . HIS A 1 244 ? -4.856 10.465 -18.246 1.00 89.88 244 HIS A N 1
ATOM 1956 C CA . HIS A 1 244 ? -5.511 11.742 -18.502 1.00 89.88 244 HIS A CA 1
ATOM 1957 C C . HIS A 1 244 ? -5.784 12.507 -17.198 1.00 89.88 244 HIS A C 1
ATOM 1959 O O . HIS A 1 244 ? -5.316 13.632 -17.057 1.00 89.88 244 HIS A O 1
ATOM 1965 N N . GLU A 1 245 ? -6.421 11.868 -16.214 1.00 89.75 245 GLU A N 1
ATOM 1966 C CA . GLU A 1 245 ? -6.726 12.477 -14.911 1.00 89.75 245 GLU A CA 1
ATOM 1967 C C . GLU A 1 245 ? -5.454 12.916 -14.163 1.00 89.75 245 GLU A C 1
ATOM 1969 O O . GLU A 1 245 ? -5.404 14.003 -13.587 1.00 89.75 245 GLU A O 1
ATOM 1974 N N . LEU A 1 246 ? -4.384 12.116 -14.215 1.00 83.38 246 LEU A N 1
ATOM 1975 C CA . LEU A 1 246 ? -3.100 12.486 -13.615 1.00 83.38 246 LEU A CA 1
ATOM 1976 C C . LEU A 1 246 ? -2.472 13.717 -14.284 1.00 83.38 246 LEU A C 1
ATOM 1978 O O . LEU A 1 246 ? -1.941 14.579 -13.584 1.00 83.38 246 LEU A O 1
ATOM 1982 N N . LEU A 1 247 ? -2.530 13.816 -15.617 1.00 86.25 247 LEU A N 1
ATOM 1983 C CA . LEU A 1 247 ? -2.008 14.969 -16.363 1.00 86.25 247 LEU A CA 1
ATOM 1984 C C . LEU A 1 247 ? -2.829 16.240 -16.123 1.00 86.25 247 LEU A C 1
ATOM 1986 O O . LEU A 1 247 ? -2.265 17.331 -16.104 1.00 86.25 247 LEU A O 1
ATOM 1990 N N . GLU A 1 248 ? -4.133 16.102 -15.887 1.00 93.94 248 GLU A N 1
ATOM 1991 C CA . GLU A 1 248 ? -4.998 17.205 -15.455 1.00 93.94 248 GLU A CA 1
ATOM 1992 C C . GLU A 1 248 ? -4.772 17.611 -13.987 1.00 93.94 248 GLU A C 1
ATOM 1994 O O . GLU A 1 248 ? -5.353 18.586 -13.510 1.00 93.94 248 GLU A O 1
ATOM 1999 N N . GLY A 1 249 ? -3.912 16.895 -13.255 1.00 87.50 249 GLY A N 1
ATOM 2000 C CA . GLY A 1 249 ? -3.620 17.177 -11.853 1.00 87.50 249 GLY A CA 1
ATOM 2001 C C . GLY A 1 249 ? -4.763 16.789 -10.917 1.00 87.50 249 GLY A C 1
ATOM 2002 O O . GLY A 1 249 ? -4.892 17.364 -9.832 1.00 87.50 249 GLY A O 1
ATOM 2003 N N . VAL A 1 250 ? -5.598 15.824 -11.318 1.00 87.12 250 VAL A N 1
ATOM 2004 C CA . VAL A 1 250 ? -6.666 15.298 -10.467 1.00 87.12 250 VAL A CA 1
ATOM 2005 C C . VAL A 1 250 ? -6.061 14.739 -9.181 1.00 87.12 250 VAL A C 1
ATOM 2007 O O . VAL A 1 250 ? -5.037 14.050 -9.159 1.00 87.12 250 VAL A O 1
ATOM 2010 N N . ARG A 1 251 ? -6.706 15.075 -8.065 1.00 85.62 251 ARG A N 1
ATOM 2011 C CA . ARG A 1 251 ? -6.257 14.695 -6.731 1.00 85.62 251 ARG A CA 1
ATOM 2012 C C . ARG A 1 251 ? -6.353 13.181 -6.531 1.00 85.62 251 ARG A C 1
ATOM 2014 O O . ARG A 1 251 ? -7.415 12.598 -6.710 1.0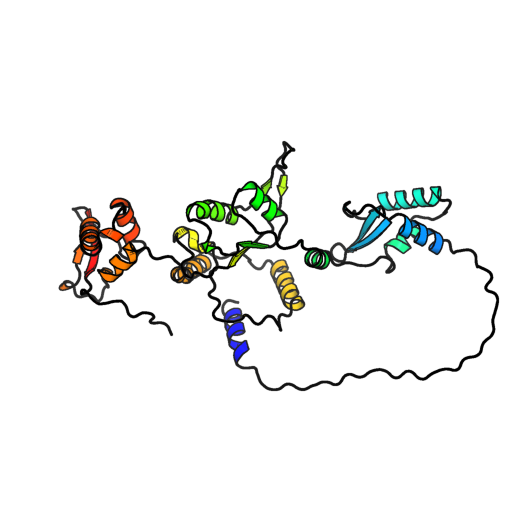0 85.62 251 ARG A O 1
ATOM 2021 N N . TYR A 1 252 ? -5.273 12.590 -6.029 1.00 78.69 252 TYR A N 1
ATOM 2022 C CA . TYR A 1 252 ? -5.163 11.154 -5.738 1.00 78.69 252 TYR A CA 1
ATOM 2023 C C . TYR A 1 252 ? -5.045 10.830 -4.233 1.00 78.69 252 TYR A C 1
ATOM 2025 O O . TYR A 1 252 ? -4.745 9.699 -3.858 1.00 78.69 252 TYR A O 1
ATOM 2033 N N . TRP A 1 253 ? -5.255 11.815 -3.353 1.00 81.94 253 TRP A N 1
ATOM 2034 C CA . TRP A 1 253 ? -5.307 11.644 -1.896 1.00 81.94 253 TRP A CA 1
ATOM 2035 C C . TRP A 1 253 ? -6.680 12.032 -1.333 1.00 81.94 253 TRP A C 1
ATOM 2037 O O . TRP A 1 253 ? -7.383 12.867 -1.907 1.00 81.94 253 TRP A O 1
ATOM 2047 N N . PHE A 1 254 ? -7.041 11.438 -0.194 1.00 82.38 254 PHE A N 1
ATOM 2048 C CA . PHE A 1 254 ? -8.312 11.698 0.485 1.00 82.38 254 PHE A CA 1
ATOM 2049 C C . PHE A 1 254 ? -8.339 13.064 1.185 1.00 82.38 254 PHE A C 1
ATOM 2051 O O . PHE A 1 254 ? -7.317 13.538 1.690 1.00 82.38 254 PHE A O 1
ATOM 2058 N N . THR A 1 255 ? -9.516 13.689 1.251 1.00 88.75 255 THR A N 1
ATOM 2059 C CA . THR A 1 255 ? -9.767 14.836 2.143 1.00 88.75 255 THR A CA 1
ATOM 2060 C C . THR A 1 255 ? -10.037 14.412 3.576 1.00 88.75 255 THR A C 1
ATOM 2062 O O . THR A 1 255 ? -10.244 13.239 3.869 1.00 88.75 255 THR A O 1
ATOM 2065 N N . ALA A 1 256 ? -10.103 15.388 4.483 1.00 88.12 256 ALA A N 1
ATOM 2066 C CA . ALA A 1 256 ? -10.534 15.153 5.855 1.00 88.12 256 ALA A CA 1
ATOM 2067 C C . ALA A 1 256 ? -11.957 14.565 5.932 1.00 88.12 256 ALA A C 1
ATOM 2069 O O . ALA A 1 256 ? -12.214 13.705 6.775 1.00 88.12 256 ALA A O 1
ATOM 2070 N N . GLU A 1 257 ? -12.865 14.991 5.049 1.00 89.81 257 GLU A N 1
ATOM 2071 C CA . GLU A 1 257 ? -14.228 14.459 4.972 1.00 89.81 257 GLU A CA 1
ATOM 2072 C C . GLU A 1 257 ? -14.225 13.004 4.492 1.00 89.81 257 GLU A C 1
ATOM 2074 O O . GLU A 1 257 ? -14.832 12.149 5.130 1.00 89.81 257 GLU A O 1
ATOM 2079 N N . GLU A 1 258 ? -13.479 12.697 3.427 1.00 87.62 258 GLU A N 1
ATOM 2080 C CA . GLU A 1 258 ? -13.343 11.335 2.889 1.00 87.62 258 GLU A CA 1
ATOM 2081 C C . GLU A 1 258 ? -12.642 10.401 3.888 1.00 87.62 258 GLU A C 1
ATOM 2083 O O . GLU A 1 258 ? -13.052 9.257 4.070 1.00 87.62 258 GLU A O 1
ATOM 2088 N N . GLU A 1 259 ? -11.635 10.890 4.616 1.00 86.44 259 GLU A N 1
ATOM 2089 C CA . GLU A 1 259 ? -11.028 10.147 5.723 1.00 86.44 259 GLU A CA 1
ATOM 2090 C C . GLU A 1 259 ? -12.025 9.875 6.858 1.00 86.44 259 GLU A C 1
ATOM 2092 O O . GLU A 1 259 ? -11.913 8.852 7.536 1.00 86.44 259 GLU A O 1
ATOM 2097 N N . SER A 1 260 ? -12.977 10.779 7.104 1.00 86.12 260 SER A N 1
ATOM 2098 C CA . SER A 1 260 ? -14.029 10.580 8.104 1.00 86.12 260 SER A CA 1
ATOM 2099 C C . SER A 1 260 ? -15.057 9.547 7.640 1.00 86.12 260 SER A C 1
ATOM 2101 O O . SER A 1 260 ? -15.390 8.649 8.411 1.00 86.12 260 SER A O 1
ATOM 2103 N N . GLU A 1 261 ? -15.504 9.629 6.383 1.00 88.81 261 GLU A N 1
ATOM 2104 C CA . GLU A 1 261 ? -16.365 8.622 5.744 1.00 88.81 261 GLU A CA 1
ATOM 2105 C C . GLU A 1 261 ? -15.698 7.234 5.796 1.00 88.81 261 GLU A C 1
ATOM 2107 O O . GLU A 1 261 ? -16.320 6.248 6.190 1.00 88.81 261 GLU A O 1
ATOM 2112 N N . LEU A 1 262 ? -14.397 7.163 5.499 1.00 87.56 262 LEU A N 1
ATOM 2113 C CA . LEU A 1 262 ? -13.617 5.928 5.550 1.00 87.56 262 LEU A CA 1
ATOM 2114 C C . LEU A 1 262 ? -13.494 5.361 6.970 1.00 87.56 262 LEU A C 1
ATOM 2116 O O . LEU A 1 262 ? -13.628 4.154 7.171 1.00 87.56 262 LEU A O 1
ATOM 2120 N N . LYS A 1 263 ? -13.247 6.211 7.975 1.00 84.62 263 LYS A N 1
ATOM 2121 C CA . LYS A 1 263 ? -13.226 5.780 9.384 1.00 84.62 263 LYS A CA 1
ATOM 2122 C C . LYS A 1 263 ? -14.567 5.194 9.804 1.00 84.62 263 LYS A C 1
ATOM 2124 O O . LYS A 1 263 ? -14.572 4.181 10.500 1.00 84.62 263 LYS A O 1
ATOM 2129 N N . GLU A 1 264 ? -15.668 5.816 9.388 1.00 86.12 264 GLU A N 1
ATOM 2130 C CA . GLU A 1 264 ? -17.018 5.330 9.669 1.00 86.12 264 GLU A CA 1
ATOM 2131 C C . GLU A 1 264 ? -17.259 3.975 9.006 1.00 86.12 264 GLU A C 1
ATOM 2133 O O . GLU A 1 264 ? -17.601 3.007 9.683 1.00 86.12 264 GLU A O 1
ATOM 2138 N N . HIS A 1 265 ? -16.969 3.874 7.705 1.00 88.00 265 HIS A N 1
ATOM 2139 C CA . HIS A 1 265 ? -17.047 2.629 6.941 1.00 88.00 265 HIS A CA 1
ATOM 2140 C C . HIS A 1 265 ? -16.259 1.497 7.604 1.00 88.00 265 HIS A C 1
ATOM 2142 O O . HIS A 1 265 ? -16.742 0.365 7.683 1.00 88.00 265 HIS A O 1
ATOM 2148 N N . ASN A 1 266 ? -15.072 1.813 8.126 1.00 89.12 266 ASN A N 1
ATOM 2149 C CA . ASN A 1 266 ? -14.176 0.857 8.761 1.00 89.12 266 ASN A CA 1
ATOM 2150 C C . ASN A 1 266 ? -14.616 0.401 10.156 1.00 89.12 266 ASN A C 1
ATOM 2152 O O . ASN A 1 266 ? -14.088 -0.604 10.631 1.00 89.12 266 ASN A O 1
ATOM 2156 N N . LYS A 1 267 ? -15.575 1.068 10.818 1.00 83.88 267 LYS A N 1
ATOM 2157 C CA . LYS A 1 267 ? -16.076 0.631 12.136 1.00 83.88 267 LYS A CA 1
ATOM 2158 C C . LYS A 1 267 ? -16.629 -0.791 12.107 1.00 83.88 267 LYS A C 1
ATOM 2160 O O . LYS A 1 267 ? -16.472 -1.511 13.087 1.00 83.88 267 LYS A O 1
ATOM 2165 N N . ARG A 1 268 ? -17.223 -1.219 10.985 1.00 84.12 268 ARG A N 1
ATOM 2166 C CA . ARG A 1 268 ? -17.747 -2.586 10.836 1.00 84.12 268 ARG A CA 1
ATOM 2167 C C . ARG A 1 268 ? -16.644 -3.648 10.943 1.00 84.12 268 ARG A C 1
ATOM 2169 O O . ARG A 1 268 ? -16.879 -4.699 11.517 1.00 84.12 268 ARG A O 1
ATOM 2176 N N . PHE A 1 269 ? -15.433 -3.340 10.476 1.00 86.06 269 PHE A N 1
ATOM 2177 C CA . PHE A 1 269 ? -14.281 -4.252 10.477 1.00 86.06 269 PHE A CA 1
ATOM 2178 C C . PHE A 1 269 ? -13.427 -4.146 11.752 1.00 86.06 269 PHE A C 1
ATOM 2180 O O . PHE A 1 269 ? -12.338 -4.724 11.831 1.00 86.06 269 PHE A O 1
ATOM 2187 N N . GLN A 1 270 ? -13.863 -3.360 12.744 1.00 82.19 270 GLN A N 1
ATOM 2188 C CA . GLN A 1 270 ? -13.136 -3.225 14.001 1.00 82.19 270 GLN A CA 1
ATOM 2189 C C . GLN A 1 270 ? -13.420 -4.406 14.928 1.00 82.19 270 GLN A C 1
ATOM 2191 O O .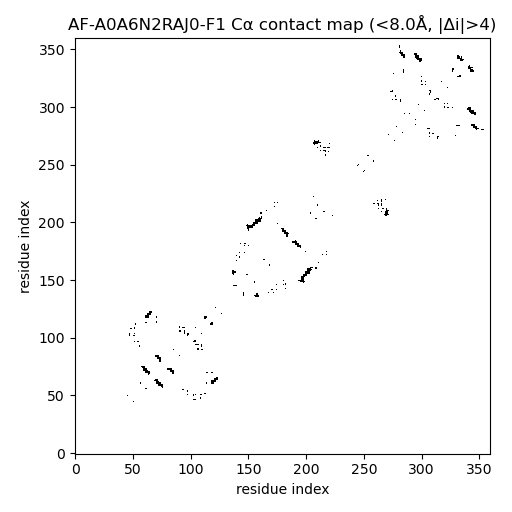 GLN A 1 270 ? -14.571 -4.784 15.147 1.00 82.19 270 GLN A O 1
ATOM 2196 N N . ARG A 1 271 ? -12.359 -4.967 15.516 1.00 77.44 271 ARG A N 1
ATOM 2197 C CA . ARG A 1 271 ? -12.489 -5.970 16.570 1.00 77.44 271 ARG A CA 1
ATOM 2198 C C . ARG A 1 271 ? -13.097 -5.314 17.802 1.00 77.44 271 ARG A C 1
ATOM 2200 O O . ARG A 1 271 ? -12.464 -4.453 18.409 1.00 77.44 271 ARG A O 1
ATOM 2207 N N . ARG A 1 272 ? -14.278 -5.785 18.198 1.00 73.88 272 ARG A N 1
ATOM 2208 C CA . ARG A 1 272 ? -14.862 -5.467 19.503 1.00 73.88 272 ARG A CA 1
ATOM 2209 C C . ARG A 1 272 ? -14.148 -6.274 20.575 1.00 73.88 272 ARG A C 1
ATOM 2211 O O . ARG A 1 272 ? -13.903 -7.469 20.406 1.00 73.88 272 ARG A O 1
ATOM 2218 N N . SER A 1 273 ? -13.752 -5.623 21.662 1.00 76.62 273 SER A N 1
ATOM 2219 C CA . SER A 1 273 ? -13.212 -6.352 22.809 1.00 76.62 273 SER A CA 1
ATOM 2220 C C . SER A 1 273 ? -14.336 -7.065 23.571 1.00 76.62 273 SER A C 1
ATOM 2222 O O . SER A 1 273 ? -15.465 -6.588 23.616 1.00 76.62 273 SER A O 1
ATOM 2224 N N . MET A 1 274 ? -14.026 -8.179 24.243 1.00 77.69 274 MET A N 1
ATOM 2225 C CA . MET A 1 274 ? -15.003 -8.877 25.097 1.00 77.69 274 MET A CA 1
ATOM 2226 C C . MET A 1 274 ? -15.615 -7.933 26.150 1.00 77.69 274 MET A C 1
ATOM 2228 O O . MET A 1 274 ? -16.788 -8.031 26.491 1.00 77.69 274 MET A O 1
ATOM 2232 N N . MET A 1 275 ? -14.819 -6.982 26.650 1.00 85.00 275 MET A N 1
ATOM 2233 C CA . MET A 1 275 ? -15.278 -5.940 27.569 1.00 85.00 275 MET A CA 1
ATOM 2234 C C . MET A 1 275 ? -16.319 -5.015 26.922 1.00 85.00 275 MET A C 1
ATOM 2236 O O . MET A 1 275 ? -17.309 -4.692 27.572 1.00 85.00 275 MET A O 1
ATOM 2240 N N . GLU A 1 276 ? -16.131 -4.626 25.658 1.00 82.81 276 GLU A N 1
ATOM 2241 C CA . GLU A 1 276 ? -17.109 -3.829 24.909 1.00 82.81 276 GLU A CA 1
ATOM 2242 C C . GLU A 1 276 ? -18.407 -4.593 24.670 1.00 82.81 276 GLU A C 1
ATOM 2244 O O . GLU A 1 276 ? -19.482 -4.025 24.833 1.00 82.81 276 GLU A O 1
ATOM 2249 N N . GLU A 1 277 ? -18.327 -5.878 24.324 1.00 82.31 277 GLU A N 1
ATOM 2250 C CA . GLU A 1 277 ? -19.518 -6.714 24.149 1.00 82.31 277 GLU A CA 1
ATOM 2251 C C . GLU A 1 277 ? -20.349 -6.771 25.431 1.00 82.31 277 GLU A C 1
ATOM 2253 O O . GLU A 1 277 ? -21.562 -6.573 25.394 1.00 82.31 277 GLU A O 1
ATOM 2258 N N . ILE A 1 278 ? -19.694 -6.953 26.582 1.00 85.31 278 ILE A N 1
ATOM 2259 C CA . ILE A 1 278 ? -20.377 -6.942 27.879 1.00 85.31 278 ILE A CA 1
ATOM 2260 C C . ILE A 1 278 ? -20.905 -5.543 28.191 1.00 85.31 278 ILE A C 1
ATOM 2262 O O . ILE A 1 278 ? -22.024 -5.424 28.680 1.00 85.31 278 ILE A O 1
ATOM 2266 N N . LEU A 1 279 ? -20.152 -4.481 27.885 1.00 88.44 279 LEU A N 1
ATOM 2267 C CA . LEU A 1 279 ? -20.614 -3.106 28.077 1.00 88.44 279 LEU A CA 1
ATOM 2268 C C . LEU A 1 279 ? -21.929 -2.861 27.339 1.00 88.44 279 LEU A C 1
ATOM 2270 O O . LEU A 1 279 ? -22.876 -2.406 27.973 1.00 88.44 279 LEU A O 1
ATOM 2274 N N . TYR A 1 280 ? -22.006 -3.217 26.056 1.00 86.69 280 TYR A N 1
ATOM 2275 C CA . TYR A 1 280 ? -23.224 -3.067 25.259 1.00 86.69 280 TYR A CA 1
ATOM 2276 C C . TYR A 1 280 ? -24.334 -4.055 25.634 1.00 86.69 280 TYR A C 1
ATOM 2278 O O . TYR A 1 280 ? -25.499 -3.763 25.385 1.00 86.69 280 TYR A O 1
ATOM 2286 N N . ALA A 1 281 ? -24.008 -5.198 26.244 1.00 85.06 281 ALA A N 1
ATOM 2287 C CA . ALA A 1 281 ? -25.008 -6.111 26.797 1.00 85.06 281 ALA A CA 1
ATOM 2288 C C . ALA A 1 281 ? -25.633 -5.576 28.098 1.00 85.06 281 ALA A C 1
ATOM 2290 O O . ALA A 1 281 ? -26.796 -5.846 28.379 1.00 85.06 281 ALA A O 1
ATOM 2291 N N . CYS A 1 282 ? -24.869 -4.820 28.893 1.00 86.56 282 CYS A N 1
ATOM 2292 C CA . CYS A 1 282 ? -25.320 -4.276 30.177 1.00 86.56 282 CYS A CA 1
ATOM 2293 C C . CYS A 1 282 ? -25.946 -2.886 30.043 1.00 86.56 282 CYS A C 1
ATOM 2295 O O . CYS A 1 282 ? -26.851 -2.534 30.798 1.00 86.56 282 CYS A O 1
ATOM 2297 N N . PHE A 1 283 ? -25.427 -2.068 29.129 1.00 90.94 283 PHE A N 1
ATOM 2298 C CA . PHE A 1 283 ? -25.728 -0.647 29.046 1.00 90.94 283 PHE A CA 1
ATOM 2299 C C . PHE A 1 283 ? -25.837 -0.176 27.601 1.00 90.94 283 PHE A C 1
ATOM 2301 O O . PHE A 1 283 ? -25.055 -0.556 26.734 1.00 90.94 283 PHE A O 1
ATOM 2308 N N . ARG A 1 284 ? -26.737 0.779 27.377 1.00 91.62 284 ARG A N 1
ATOM 2309 C CA . ARG A 1 284 ? -26.700 1.659 26.204 1.00 91.62 284 ARG A CA 1
ATOM 2310 C C . ARG A 1 284 ? -26.504 3.114 26.641 1.00 91.62 284 ARG A C 1
ATOM 2312 O O . ARG A 1 284 ? -26.874 3.453 27.772 1.00 91.62 284 ARG A O 1
ATOM 2319 N N . PRO A 1 285 ? -25.935 3.986 25.792 1.00 88.81 285 PRO A N 1
ATOM 2320 C CA . PRO A 1 285 ? -25.892 5.412 26.089 1.00 88.81 285 PRO A CA 1
ATOM 2321 C C . PRO A 1 285 ? -27.312 5.978 26.212 1.00 88.81 285 PRO A C 1
ATOM 2323 O O . PRO A 1 285 ? -28.237 5.526 25.528 1.00 88.81 285 PRO A O 1
ATOM 2326 N N . ALA A 1 286 ? -27.481 6.947 27.112 1.00 86.56 286 ALA A N 1
ATOM 2327 C CA . ALA A 1 286 ? -28.739 7.670 27.251 1.00 86.56 286 ALA A CA 1
ATOM 2328 C C . ALA A 1 286 ? -28.966 8.591 26.041 1.00 86.56 286 ALA A C 1
ATOM 2330 O O . ALA A 1 286 ? -28.066 9.330 25.636 1.00 86.56 286 ALA A O 1
ATOM 2331 N N . MET A 1 287 ? -30.173 8.544 25.489 1.00 86.06 287 MET A N 1
ATOM 2332 C CA . MET A 1 287 ? -30.663 9.403 24.414 1.00 86.06 287 MET A CA 1
ATOM 2333 C C . MET A 1 287 ? -31.480 10.556 25.011 1.00 86.06 287 MET A C 1
ATOM 2335 O O . MET A 1 287 ? -31.990 10.457 26.123 1.00 86.06 287 MET A O 1
ATOM 2339 N N . THR A 1 288 ? -31.654 11.650 24.267 1.00 79.12 288 THR A N 1
ATOM 2340 C CA . THR A 1 288 ? -32.472 12.805 24.698 1.00 79.12 288 THR A CA 1
ATOM 2341 C C . THR A 1 288 ? -33.955 12.477 24.886 1.00 79.12 288 THR A C 1
ATOM 2343 O O . THR A 1 288 ? -34.668 13.230 25.537 1.00 79.12 288 THR A O 1
ATOM 2346 N N . GLU A 1 289 ? -34.414 11.374 24.298 1.00 82.69 289 GLU A N 1
ATOM 2347 C CA . GLU A 1 289 ? -35.796 10.886 24.363 1.00 82.69 289 GLU A CA 1
ATOM 2348 C C . GLU A 1 289 ? -36.047 9.972 25.571 1.00 82.69 289 GLU A C 1
ATOM 2350 O O . GLU A 1 289 ? -37.195 9.636 25.870 1.00 82.69 289 GLU A O 1
ATOM 2355 N N . ASP A 1 290 ? -34.988 9.551 26.268 1.00 82.25 290 ASP A N 1
ATOM 2356 C CA . ASP A 1 290 ? -35.125 8.678 27.425 1.00 82.25 290 ASP A CA 1
ATOM 2357 C C . ASP A 1 290 ? -35.738 9.427 28.604 1.00 82.25 290 ASP A C 1
ATOM 2359 O O . ASP A 1 290 ? -35.340 10.540 28.943 1.00 82.25 290 ASP A O 1
ATOM 2363 N N . LYS A 1 291 ? -36.689 8.777 29.278 1.00 81.12 291 LYS A N 1
ATOM 2364 C CA . LYS A 1 291 ? -37.248 9.298 30.526 1.00 81.12 291 LYS A CA 1
ATOM 2365 C C . LYS A 1 291 ? -36.147 9.373 31.582 1.00 81.12 291 LYS A C 1
ATOM 2367 O O . LYS A 1 291 ? -35.431 8.390 31.776 1.00 81.12 291 LYS A O 1
ATOM 2372 N N . ASP A 1 292 ? -36.083 10.484 32.319 1.00 78.69 292 ASP A N 1
ATOM 2373 C CA . ASP A 1 292 ? -35.083 10.715 33.375 1.00 78.69 292 ASP A CA 1
ATOM 2374 C C . ASP A 1 292 ? -35.004 9.563 34.393 1.00 78.69 292 ASP A C 1
ATOM 2376 O O . ASP A 1 292 ? -33.925 9.227 34.874 1.00 78.69 292 ASP A O 1
ATOM 2380 N N . GLU A 1 293 ? -36.129 8.899 34.673 1.00 80.94 293 GLU A N 1
ATOM 2381 C CA . GLU A 1 293 ? -36.218 7.747 35.582 1.00 80.94 293 GLU A CA 1
ATOM 2382 C C . GLU A 1 293 ? -35.434 6.512 35.100 1.00 80.94 293 GLU A C 1
ATOM 2384 O O . GLU A 1 293 ? -35.012 5.689 35.911 1.00 80.94 293 GLU A O 1
ATOM 2389 N N . MET A 1 294 ? -35.225 6.368 33.787 1.00 80.25 294 MET A N 1
ATOM 2390 C CA . MET A 1 294 ? -34.473 5.257 33.190 1.00 80.25 294 MET A CA 1
ATOM 2391 C C . MET A 1 294 ? -32.974 5.563 33.075 1.00 80.25 294 MET A C 1
ATOM 2393 O O . MET A 1 294 ? -32.163 4.644 32.922 1.00 80.25 294 MET A O 1
ATOM 2397 N N . VAL A 1 295 ? -32.597 6.843 33.142 1.00 86.62 295 VAL A N 1
ATOM 2398 C CA . VAL A 1 295 ? -31.223 7.305 32.944 1.00 86.62 295 VAL A CA 1
ATOM 2399 C C . VAL A 1 295 ? -30.447 7.233 34.255 1.00 86.62 295 VAL A C 1
ATOM 2401 O O . VAL A 1 295 ? -30.638 8.012 35.186 1.00 86.62 295 VAL A O 1
ATOM 2404 N N . GLN A 1 296 ? -29.486 6.320 34.310 1.00 89.62 296 GLN A N 1
ATOM 2405 C CA . GLN A 1 296 ? -28.559 6.188 35.424 1.00 89.62 296 GLN A CA 1
ATOM 2406 C C . GLN A 1 296 ? -27.305 7.024 35.174 1.00 89.62 296 GLN A C 1
ATOM 2408 O O . GLN A 1 296 ? -26.699 6.973 34.103 1.00 89.62 296 GLN A O 1
ATOM 2413 N N . ARG A 1 297 ? -26.870 7.780 36.186 1.00 90.00 297 ARG A N 1
ATOM 2414 C CA . ARG A 1 297 ? -25.611 8.542 36.151 1.00 90.00 297 ARG A CA 1
ATOM 2415 C C . ARG A 1 297 ? -24.559 7.794 36.950 1.00 90.00 297 ARG A C 1
ATOM 2417 O O . ARG A 1 297 ? -24.489 7.932 38.168 1.00 90.00 297 ARG A O 1
ATOM 2424 N N . LEU A 1 298 ? -23.749 7.004 36.256 1.00 90.38 298 LEU A N 1
ATOM 2425 C CA . LEU A 1 298 ? -22.752 6.134 36.876 1.00 90.38 298 LEU A CA 1
ATOM 2426 C C . LEU A 1 298 ? -21.339 6.677 36.667 1.00 90.38 298 LEU A C 1
ATOM 2428 O O . LEU A 1 298 ? -21.022 7.256 35.625 1.00 90.38 298 LEU A O 1
ATOM 2432 N N . SER A 1 299 ? -20.462 6.486 37.654 1.00 91.44 299 SER A N 1
ATOM 2433 C CA . SER A 1 299 ? -19.031 6.713 37.446 1.00 91.44 299 SER A CA 1
ATOM 2434 C C . SER A 1 299 ? -18.432 5.578 36.605 1.00 91.44 299 SER A C 1
ATOM 2436 O O . SER A 1 299 ? -18.981 4.476 36.542 1.00 91.44 299 SER A O 1
ATOM 2438 N N . ALA A 1 300 ? -17.257 5.801 36.004 1.00 90.38 300 ALA A N 1
ATOM 2439 C CA . ALA A 1 300 ? -16.538 4.722 35.316 1.00 90.38 300 ALA A CA 1
ATOM 2440 C C . ALA A 1 300 ? -16.270 3.522 36.247 1.00 90.38 300 ALA A C 1
ATOM 2442 O O . ALA A 1 300 ? -16.296 2.380 35.800 1.00 90.38 300 ALA A O 1
ATOM 2443 N N . ALA A 1 301 ? -16.050 3.765 37.544 1.00 89.69 301 ALA A N 1
ATOM 2444 C CA . ALA A 1 301 ? -15.833 2.705 38.522 1.00 89.69 301 ALA A CA 1
ATOM 2445 C C . ALA A 1 301 ? -17.106 1.886 38.785 1.00 89.69 301 ALA A C 1
ATOM 2447 O O . ALA A 1 301 ? -17.017 0.674 38.975 1.00 89.69 301 ALA A O 1
ATOM 2448 N N . ASP A 1 302 ? -18.279 2.520 38.777 1.00 90.94 302 ASP A N 1
ATOM 2449 C CA . ASP A 1 302 ? -19.552 1.829 38.996 1.00 90.94 302 ASP A CA 1
ATOM 2450 C C . ASP A 1 302 ? -19.918 0.965 37.792 1.00 90.94 302 ASP A C 1
ATOM 2452 O O . ASP A 1 302 ? -20.226 -0.213 37.966 1.00 90.94 302 ASP A O 1
ATOM 2456 N N . ILE A 1 303 ? -19.756 1.495 36.574 1.00 91.06 303 ILE A N 1
ATOM 2457 C CA . ILE A 1 303 ? -19.918 0.709 35.343 1.00 91.06 303 ILE A CA 1
ATOM 2458 C C . ILE A 1 303 ? -18.948 -0.480 35.365 1.00 91.06 303 ILE A C 1
ATOM 2460 O O . ILE A 1 303 ? -19.367 -1.623 35.201 1.00 91.06 303 ILE A O 1
ATOM 2464 N N . PHE A 1 304 ? -17.666 -0.250 35.671 1.00 90.81 304 PHE A N 1
ATOM 2465 C CA . PHE A 1 304 ? -16.660 -1.314 35.744 1.00 90.81 304 PHE A CA 1
ATOM 2466 C C . PHE A 1 304 ? -17.026 -2.417 36.751 1.00 90.81 304 PHE A C 1
ATOM 2468 O O . PHE A 1 304 ? -16.814 -3.599 36.475 1.00 90.81 304 PHE A O 1
ATOM 2475 N N . LYS A 1 305 ? -17.587 -2.061 37.916 1.00 90.06 305 LYS A N 1
ATOM 2476 C CA . LYS A 1 305 ? -18.056 -3.036 38.916 1.00 90.06 305 LYS A CA 1
ATOM 2477 C C . LYS A 1 305 ? -19.191 -3.904 38.377 1.00 90.06 305 LYS A C 1
ATOM 2479 O O . LYS A 1 305 ? -19.162 -5.110 38.614 1.00 90.06 305 LYS A O 1
ATOM 2484 N N . VAL A 1 306 ? -20.150 -3.318 37.657 1.00 90.31 306 VAL A N 1
ATOM 2485 C CA . VAL A 1 306 ? -21.261 -4.065 37.045 1.00 90.31 306 VAL A CA 1
ATOM 2486 C C . VAL A 1 306 ? -20.726 -5.057 36.012 1.00 90.31 306 VAL A C 1
ATOM 2488 O O . VAL A 1 306 ? -20.985 -6.253 36.135 1.00 90.31 306 VAL A O 1
ATOM 2491 N N . LEU A 1 307 ? -19.866 -4.606 35.093 1.00 89.81 307 LEU A N 1
ATOM 2492 C CA . LEU A 1 307 ? -19.250 -5.482 34.085 1.00 89.81 307 LEU A CA 1
ATOM 2493 C C . LEU A 1 307 ? -18.440 -6.619 34.726 1.00 89.81 307 LEU A C 1
ATOM 2495 O O . LEU A 1 307 ? -18.527 -7.772 34.307 1.00 89.81 307 LEU A O 1
ATOM 2499 N N . LYS A 1 308 ? -17.676 -6.314 35.786 1.00 89.62 308 LYS A N 1
ATOM 2500 C CA . LYS A 1 308 ? -16.883 -7.310 36.521 1.00 89.62 308 LYS A CA 1
ATOM 2501 C C . LYS A 1 308 ? -17.755 -8.327 37.251 1.00 89.62 308 LYS A C 1
ATOM 2503 O O . LYS A 1 308 ? -17.344 -9.478 37.358 1.00 89.62 308 LYS A O 1
ATOM 2508 N N . LYS A 1 309 ? -18.921 -7.922 37.760 1.00 88.88 309 LYS A N 1
ATOM 2509 C CA . LYS A 1 309 ? -19.889 -8.833 38.384 1.00 88.88 309 LYS A CA 1
ATOM 2510 C C . LYS A 1 309 ? -20.506 -9.770 37.345 1.00 88.88 309 LYS A C 1
ATOM 2512 O O . LYS A 1 309 ? -20.653 -10.953 37.628 1.00 88.88 309 LYS A O 1
ATOM 2517 N N . GLN A 1 310 ? -20.821 -9.252 36.160 1.00 86.50 310 GLN A N 1
ATOM 2518 C CA . GLN A 1 310 ? -21.484 -10.008 35.100 1.00 86.50 310 GLN A CA 1
ATOM 2519 C C . GLN A 1 310 ? -20.550 -11.003 34.406 1.00 86.50 310 GLN A C 1
ATOM 2521 O O . GLN A 1 310 ? -20.938 -12.139 34.152 1.00 86.50 310 GLN A O 1
ATOM 2526 N N . ASN A 1 311 ? -19.29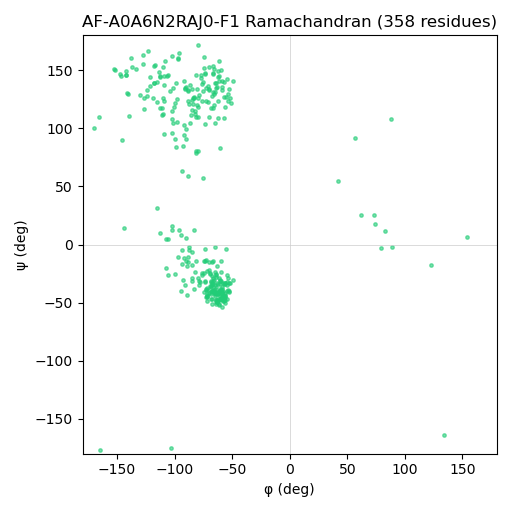9 -10.615 34.141 1.00 85.31 311 ASN A N 1
ATOM 2527 C CA . ASN A 1 311 ? -18.298 -11.529 33.598 1.00 85.31 311 ASN A CA 1
ATOM 2528 C C . ASN A 1 311 ? -16.887 -11.216 34.140 1.00 85.31 311 ASN A C 1
ATOM 2530 O O . ASN A 1 311 ? -16.116 -10.459 33.537 1.00 85.31 311 ASN A O 1
ATOM 2534 N N . PRO A 1 312 ? -16.502 -11.836 35.272 1.00 86.19 312 PRO A N 1
ATOM 2535 C CA . PRO A 1 312 ? -15.190 -11.632 35.882 1.00 86.19 312 PRO A CA 1
ATOM 2536 C C . PRO A 1 312 ? -14.014 -12.051 34.991 1.00 86.19 312 PRO A C 1
ATOM 2538 O O . PRO A 1 312 ? -12.917 -11.507 35.134 1.00 86.19 312 PRO A O 1
ATOM 2541 N N . ALA A 1 313 ? -14.214 -13.028 34.099 1.00 84.12 313 ALA A N 1
ATOM 2542 C CA . ALA A 1 313 ? -13.161 -13.553 33.234 1.00 84.12 313 ALA A CA 1
ATOM 2543 C C . ALA A 1 313 ? -12.782 -12.547 32.140 1.00 84.12 313 ALA A C 1
ATOM 2545 O O . ALA A 1 313 ? -11.599 -12.274 31.951 1.00 84.12 313 ALA A O 1
ATOM 2546 N N . ALA A 1 314 ? -13.773 -11.935 31.489 1.00 80.81 314 ALA A N 1
ATOM 2547 C CA . ALA A 1 314 ? -13.558 -10.924 30.454 1.00 80.81 314 ALA A CA 1
ATOM 2548 C C . ALA A 1 314 ? -12.940 -9.620 30.985 1.00 80.81 314 ALA A C 1
ATOM 2550 O O . ALA A 1 314 ? -12.214 -8.932 30.273 1.00 80.81 314 ALA A O 1
ATOM 2551 N N . MET A 1 315 ? -13.201 -9.292 32.253 1.00 84.44 315 MET A N 1
ATOM 2552 C CA . MET A 1 315 ? -12.662 -8.098 32.913 1.00 84.44 315 MET A CA 1
ATOM 2553 C C . MET A 1 315 ? -11.281 -8.332 33.555 1.00 84.44 315 MET A C 1
ATOM 2555 O O . MET A 1 315 ? -10.689 -7.406 34.120 1.00 84.44 315 MET A O 1
ATOM 2559 N N . ARG A 1 316 ? -10.742 -9.559 33.498 1.00 82.81 316 ARG A N 1
ATOM 2560 C CA . ARG A 1 316 ? -9.446 -9.910 34.093 1.00 82.81 316 ARG A CA 1
ATOM 2561 C C . ARG A 1 316 ? -8.311 -9.208 33.336 1.00 82.81 316 ARG A C 1
ATOM 2563 O O . ARG A 1 316 ? -8.089 -9.463 32.161 1.00 82.81 316 ARG A O 1
ATOM 2570 N N . GLY A 1 317 ? -7.569 -8.342 34.030 1.00 80.38 317 GLY A N 1
ATOM 2571 C CA . GLY A 1 317 ? -6.436 -7.597 33.459 1.00 80.38 317 GLY A CA 1
ATOM 2572 C C . GLY A 1 317 ? -6.799 -6.253 32.814 1.00 80.38 317 GLY A C 1
ATOM 2573 O O . GLY A 1 317 ? -5.900 -5.520 32.407 1.00 80.38 317 GLY A O 1
ATOM 2574 N N . VAL A 1 318 ? -8.085 -5.881 32.767 1.00 83.75 318 VAL A N 1
ATOM 2575 C CA . VAL A 1 318 ? -8.505 -4.557 32.285 1.00 83.75 318 VAL A CA 1
ATOM 2576 C C . VAL A 1 318 ? -8.141 -3.493 33.324 1.00 83.75 318 VAL A C 1
ATOM 2578 O O . VAL A 1 318 ? -8.568 -3.559 34.477 1.00 83.75 318 VAL A O 1
ATOM 2581 N N . ASN A 1 319 ? -7.363 -2.487 32.918 1.00 84.81 319 ASN A N 1
ATOM 2582 C CA . ASN A 1 319 ? -7.007 -1.359 33.777 1.00 84.81 319 ASN A CA 1
ATOM 2583 C C . ASN A 1 319 ? -8.202 -0.384 33.905 1.00 84.81 319 ASN A C 1
ATOM 2585 O O . ASN A 1 319 ? -8.650 0.136 32.879 1.00 84.81 319 ASN A O 1
ATOM 2589 N N . PRO A 1 320 ? -8.688 -0.064 35.124 1.00 83.50 320 PRO A N 1
ATOM 2590 C CA . PRO A 1 320 ? -9.813 0.858 35.327 1.00 83.50 320 PRO A CA 1
ATOM 2591 C C . PRO A 1 320 ? -9.617 2.256 34.719 1.00 83.50 320 PRO A C 1
ATOM 2593 O O . PRO A 1 320 ? -10.570 2.855 34.220 1.00 83.50 320 PRO A O 1
ATOM 2596 N N . ASN A 1 321 ? -8.385 2.774 34.710 1.00 84.06 321 ASN A N 1
ATOM 2597 C CA . ASN A 1 321 ? -8.084 4.077 34.110 1.00 84.06 321 ASN A CA 1
ATOM 2598 C C . ASN A 1 321 ? -8.138 4.019 32.581 1.00 84.06 321 ASN A C 1
ATOM 2600 O O . ASN A 1 321 ? -8.643 4.946 31.950 1.00 84.06 321 ASN A O 1
ATOM 2604 N N . ALA A 1 322 ? -7.656 2.922 31.989 1.00 82.38 322 ALA A N 1
ATOM 2605 C CA . ALA A 1 322 ? -7.768 2.699 30.551 1.00 82.38 322 ALA A CA 1
ATOM 2606 C C . ALA A 1 322 ? -9.238 2.522 30.143 1.00 82.38 322 ALA A C 1
ATOM 2608 O O . ALA A 1 322 ? -9.675 3.120 29.166 1.00 82.38 322 ALA A O 1
ATOM 2609 N N . PHE A 1 323 ? -10.024 1.788 30.939 1.00 87.88 323 PHE A N 1
ATOM 2610 C CA . PHE A 1 323 ? -11.466 1.635 30.740 1.00 87.88 323 PHE A CA 1
ATOM 2611 C C . PHE A 1 323 ? -12.191 2.989 30.700 1.00 87.88 323 PHE A C 1
ATOM 2613 O O . PHE A 1 323 ? -12.937 3.265 29.765 1.00 87.88 323 PHE A O 1
ATOM 2620 N N . ALA A 1 324 ? -11.910 3.881 31.655 1.00 86.19 324 ALA A N 1
ATOM 2621 C CA . ALA A 1 324 ? -12.521 5.210 31.682 1.00 86.19 324 ALA A CA 1
ATOM 2622 C C . ALA A 1 324 ? -12.211 6.049 30.425 1.00 86.19 324 ALA A C 1
ATOM 2624 O O . ALA A 1 324 ? -13.033 6.872 30.028 1.00 86.19 324 ALA A O 1
ATOM 2625 N N . GLN A 1 325 ? -11.049 5.848 29.793 1.00 83.88 325 GLN A N 1
ATOM 2626 C CA . GLN A 1 325 ? -10.680 6.523 28.543 1.00 83.88 325 GLN A CA 1
ATOM 2627 C C . GLN A 1 325 ? -11.395 5.939 27.312 1.00 83.88 325 GLN A C 1
ATOM 2629 O O . GLN A 1 325 ? -11.565 6.657 26.331 1.00 83.88 325 GLN A O 1
ATOM 2634 N N . GLN A 1 326 ? -11.831 4.675 27.363 1.00 83.81 326 GLN A N 1
ATOM 2635 C CA . GLN A 1 326 ? -12.518 3.990 26.258 1.00 83.81 326 GLN A CA 1
ATOM 2636 C C . GLN A 1 326 ? -14.022 4.297 26.189 1.00 83.81 326 GLN A C 1
ATOM 2638 O O . GLN A 1 326 ? -14.602 4.222 25.112 1.00 83.81 326 GLN A O 1
ATOM 2643 N N . LEU A 1 327 ? -14.654 4.702 27.297 1.00 86.44 327 LEU A N 1
ATOM 2644 C CA . LEU A 1 327 ? -16.101 4.966 27.339 1.00 86.44 327 LEU A CA 1
ATOM 2645 C C . LEU A 1 327 ? -16.558 6.024 26.319 1.00 86.44 327 LEU A C 1
ATOM 2647 O O . LEU A 1 327 ? -17.517 5.796 25.586 1.00 86.44 327 LEU A O 1
ATOM 2651 N N . ALA A 1 328 ? -15.851 7.152 26.213 1.00 84.94 328 ALA A N 1
ATOM 2652 C CA . ALA A 1 328 ? -16.218 8.210 25.267 1.00 84.94 328 ALA A CA 1
ATOM 2653 C C . ALA A 1 328 ? -16.122 7.770 23.787 1.00 84.94 328 ALA A C 1
ATOM 2655 O O . ALA A 1 328 ? -17.093 7.984 23.061 1.00 84.94 328 ALA A O 1
ATOM 2656 N N . PRO A 1 329 ? -15.028 7.120 23.329 1.00 79.31 329 PRO A N 1
ATOM 2657 C CA . PRO A 1 329 ? -14.968 6.489 22.006 1.00 79.31 329 PRO A CA 1
ATOM 2658 C C . PRO A 1 329 ? -16.090 5.483 21.716 1.00 79.31 329 PRO A C 1
ATOM 2660 O O . PRO A 1 329 ? -16.519 5.375 20.572 1.00 79.31 329 PRO A O 1
ATOM 2663 N N . LEU A 1 330 ? -16.585 4.782 22.740 1.00 81.88 330 LEU A N 1
ATOM 2664 C CA . LEU A 1 330 ? -17.679 3.807 22.642 1.00 81.88 330 LEU A CA 1
ATOM 2665 C C . LEU A 1 330 ? -19.076 4.452 22.676 1.00 81.88 330 LEU A C 1
ATOM 2667 O O . LEU A 1 330 ? -20.077 3.769 22.859 1.00 81.88 330 LEU A O 1
ATOM 2671 N N . GLY A 1 331 ? -19.166 5.775 22.524 1.00 84.31 331 GLY A N 1
ATOM 2672 C CA . GLY A 1 331 ? -20.445 6.483 22.480 1.00 84.31 331 GLY A CA 1
ATOM 2673 C C . GLY A 1 331 ? -21.040 6.803 23.851 1.00 84.31 331 GLY A C 1
ATOM 2674 O O . GLY A 1 331 ? -22.184 7.241 23.914 1.00 84.31 331 GLY A O 1
ATOM 2675 N N . PHE A 1 332 ? -20.282 6.645 24.942 1.00 88.44 332 PHE A N 1
ATOM 2676 C CA . PHE A 1 332 ? -20.688 7.057 26.288 1.00 88.44 332 PHE A CA 1
ATOM 2677 C C . PHE A 1 332 ? -20.038 8.404 26.645 1.00 88.44 332 PHE A C 1
ATOM 2679 O O . PHE A 1 332 ? -18.916 8.435 27.165 1.00 88.44 332 PHE A O 1
ATOM 2686 N N . PRO A 1 333 ? -20.693 9.547 26.360 1.00 85.56 333 PRO A N 1
ATOM 2687 C CA . PRO A 1 333 ? -20.093 10.859 26.557 1.00 85.56 333 PRO A CA 1
ATOM 2688 C C . PRO A 1 333 ? -19.804 11.127 28.035 1.00 85.56 333 PRO A C 1
ATOM 2690 O O . PRO A 1 333 ? -20.600 10.832 28.928 1.00 85.56 333 PRO A O 1
ATOM 2693 N N . ARG A 1 334 ? -18.636 11.721 28.287 1.00 89.31 334 ARG A N 1
ATOM 2694 C CA . ARG A 1 334 ? -18.183 12.066 29.634 1.00 89.31 334 ARG A CA 1
ATOM 2695 C C . ARG A 1 334 ? -18.781 13.395 30.076 1.00 89.31 334 ARG A C 1
ATOM 2697 O O . ARG A 1 334 ? -18.505 14.425 29.460 1.00 89.31 334 ARG A O 1
ATOM 2704 N N . SER A 1 335 ? -19.433 13.393 31.231 1.00 87.88 335 SER A N 1
ATOM 2705 C CA . SER A 1 335 ? -19.997 14.594 31.840 1.00 87.88 335 SER A CA 1
ATOM 2706 C C . SER A 1 335 ? -19.343 14.891 33.194 1.00 87.88 335 SER A C 1
ATOM 2708 O O . SER A 1 335 ? -19.039 13.988 33.975 1.00 87.88 335 SER A O 1
ATOM 2710 N N . ARG A 1 336 ? -19.067 16.175 33.467 1.00 84.69 336 ARG A N 1
ATOM 2711 C CA . ARG A 1 336 ? -18.382 16.621 34.695 1.00 84.69 336 ARG A CA 1
ATOM 2712 C C . ARG A 1 336 ? -19.378 16.943 35.808 1.00 84.69 336 ARG A C 1
ATOM 2714 O O . ARG A 1 336 ? -20.377 17.616 35.570 1.00 84.69 336 ARG A O 1
ATOM 2721 N N . SER A 1 337 ? -19.089 16.469 37.019 1.00 81.50 337 SER A N 1
ATOM 2722 C CA . SER A 1 337 ? -19.776 16.792 38.279 1.00 81.50 337 SER A CA 1
ATOM 2723 C C . SER A 1 337 ? -18.771 17.349 39.290 1.00 81.50 337 SER A C 1
ATOM 2725 O O . SER A 1 337 ? -17.560 17.181 39.140 1.00 81.50 337 SER A O 1
ATOM 2727 N N . ARG A 1 338 ? -19.284 17.947 40.370 1.00 77.25 338 ARG A N 1
ATOM 2728 C CA . ARG A 1 338 ? -18.521 18.359 41.557 1.00 77.25 338 ARG A CA 1
ATOM 2729 C C . ARG A 1 338 ? -17.701 17.216 42.175 1.00 77.25 338 ARG A C 1
ATOM 2731 O O . ARG A 1 338 ? -16.665 17.479 42.770 1.00 77.25 338 ARG A O 1
ATOM 2738 N N . TYR A 1 339 ? -18.153 15.969 42.022 1.00 74.81 339 TYR A N 1
ATOM 2739 C CA . TYR A 1 339 ? -17.543 14.779 42.636 1.00 74.81 339 TYR A CA 1
ATOM 2740 C C . TYR A 1 339 ? -16.748 13.901 41.654 1.00 74.81 339 TYR A C 1
ATOM 2742 O O . TYR A 1 339 ? -16.267 12.838 42.036 1.00 74.81 339 TYR A O 1
ATOM 2750 N N . GLY A 1 340 ? -16.604 14.323 40.392 1.00 82.12 340 GLY A N 1
ATOM 2751 C CA . GLY A 1 340 ? -15.865 13.580 39.369 1.00 82.12 340 GLY A CA 1
ATOM 2752 C C . GLY A 1 340 ? -16.601 13.472 38.035 1.00 82.12 340 GLY A C 1
ATOM 2753 O O . GLY A 1 340 ? -17.545 14.211 37.754 1.00 82.12 340 GLY A O 1
ATOM 2754 N N . ASN A 1 341 ? -16.144 12.549 37.191 1.00 88.00 341 ASN A N 1
ATOM 2755 C CA . ASN A 1 341 ? -16.745 12.282 35.885 1.00 88.00 341 ASN A CA 1
ATOM 2756 C C . ASN A 1 341 ? -17.838 11.211 36.005 1.00 88.00 341 ASN A C 1
ATOM 2758 O O . ASN A 1 341 ? -17.610 10.175 36.631 1.00 88.00 341 ASN A O 1
ATOM 2762 N N . TYR A 1 342 ? -18.981 11.435 35.363 1.00 90.31 342 TYR A N 1
ATOM 2763 C CA . TYR A 1 342 ? -20.073 10.468 35.245 1.00 90.31 342 TYR A CA 1
ATOM 2764 C C . TYR A 1 342 ? -20.486 10.290 33.785 1.00 90.31 342 TYR A C 1
ATOM 2766 O O . TYR A 1 342 ? -20.181 11.119 32.921 1.00 90.31 342 TYR A O 1
ATOM 2774 N N . TYR A 1 343 ? -21.198 9.198 33.545 1.00 91.69 343 TYR A N 1
ATOM 2775 C CA . TYR A 1 343 ? -21.692 8.765 32.250 1.00 91.69 343 TYR A CA 1
ATOM 2776 C C . TYR A 1 343 ? -23.179 8.461 32.398 1.00 91.69 343 TYR A C 1
ATOM 2778 O O . TYR A 1 343 ? -23.579 7.757 33.328 1.00 91.69 343 TYR A O 1
ATOM 2786 N N . SER A 1 344 ? -23.990 9.038 31.516 1.00 91.12 344 SER A N 1
ATOM 2787 C CA . SER A 1 344 ? -25.431 8.791 31.481 1.00 91.12 344 SER A CA 1
ATOM 2788 C C . SER A 1 344 ? -25.701 7.529 30.666 1.00 91.12 344 SER A C 1
ATOM 2790 O O . SER A 1 344 ? -25.402 7.485 29.471 1.00 91.12 344 SER A O 1
ATOM 2792 N N . VAL A 1 345 ? -26.235 6.503 31.320 1.00 91.44 345 VAL A N 1
ATOM 2793 C CA . VAL A 1 345 ? -26.464 5.176 30.742 1.00 91.44 345 VAL A CA 1
ATOM 2794 C C . VAL A 1 345 ? -27.856 4.677 31.079 1.00 91.44 345 VAL A C 1
ATOM 2796 O O . VAL A 1 345 ? -28.398 4.998 32.132 1.00 91.44 345 VAL A O 1
ATOM 2799 N N . VAL A 1 346 ? -28.416 3.846 30.211 1.00 90.94 346 VAL A N 1
ATOM 2800 C CA . VAL A 1 346 ? -29.627 3.079 30.504 1.00 90.94 346 VAL A CA 1
ATOM 2801 C C . VAL A 1 346 ? -29.214 1.621 30.650 1.00 90.94 346 VAL A C 1
ATOM 2803 O O . VAL A 1 346 ? -28.581 1.068 29.749 1.00 90.94 346 VAL A O 1
ATOM 2806 N N . ALA A 1 347 ? -29.527 1.020 31.799 1.00 88.75 347 ALA A N 1
ATOM 2807 C CA . ALA A 1 347 ? -29.279 -0.399 32.028 1.00 88.75 347 ALA A CA 1
ATOM 2808 C C . ALA A 1 347 ? -30.235 -1.236 31.173 1.00 88.75 347 ALA A C 1
ATOM 2810 O O . ALA A 1 347 ? -31.437 -0.966 31.120 1.00 88.75 347 ALA A O 1
ATOM 2811 N N . LEU A 1 348 ? -29.690 -2.243 30.504 1.00 85.94 348 LEU A N 1
ATOM 2812 C CA . LEU A 1 348 ? -30.455 -3.187 29.709 1.00 85.94 348 LEU A CA 1
ATOM 2813 C C . LEU A 1 348 ? -30.837 -4.393 30.583 1.00 85.94 348 LEU A C 1
ATOM 2815 O O . LEU A 1 348 ? -30.033 -4.822 31.414 1.00 85.94 348 LEU A O 1
ATOM 2819 N N . PRO A 1 349 ? -32.060 -4.932 30.447 1.00 75.06 349 PRO A N 1
ATOM 2820 C CA . PRO A 1 349 ? -32.456 -6.130 31.176 1.00 75.06 349 PRO A CA 1
ATOM 2821 C C . PRO A 1 349 ? -31.574 -7.324 30.773 1.00 75.06 349 PRO A C 1
ATOM 2823 O O . PRO A 1 349 ? -31.189 -7.455 29.610 1.00 75.06 349 PRO A O 1
ATOM 2826 N N . GLU A 1 350 ? -31.270 -8.206 31.734 1.00 59.94 350 GLU A N 1
ATOM 2827 C CA . GLU A 1 350 ? -30.534 -9.463 31.524 1.00 59.94 350 GLU A CA 1
ATOM 2828 C C . GLU A 1 350 ? -31.304 -10.373 30.542 1.00 59.94 350 GLU A C 1
ATOM 2830 O O . GLU A 1 350 ? -32.107 -11.194 30.970 1.00 59.94 350 GLU A O 1
ATOM 2835 N N . ASN A 1 351 ? -31.131 -10.145 29.230 1.00 47.06 351 ASN A N 1
ATOM 2836 C CA . ASN A 1 351 ? -31.411 -11.014 28.065 1.00 47.06 351 ASN A CA 1
ATOM 2837 C C . ASN A 1 351 ? -31.678 -10.254 26.754 1.00 47.06 351 ASN A C 1
ATOM 2839 O O . ASN A 1 351 ? -31.985 -10.883 25.740 1.00 47.06 351 ASN A O 1
ATOM 2843 N N . THR A 1 352 ? -31.528 -8.932 26.692 1.00 44.31 352 THR A N 1
ATOM 2844 C CA . THR A 1 352 ? -31.533 -8.249 25.391 1.00 44.31 352 THR A CA 1
ATOM 2845 C C . THR A 1 352 ? -30.172 -8.394 24.717 1.00 44.31 352 THR A C 1
ATOM 2847 O O . THR A 1 352 ? -29.347 -7.486 24.752 1.00 44.31 352 THR A O 1
ATOM 2850 N N . PHE A 1 353 ? -29.935 -9.544 24.079 1.00 39.78 353 PHE A N 1
ATOM 2851 C CA . PHE A 1 353 ? -29.029 -9.568 22.934 1.00 39.78 353 PHE A CA 1
ATOM 2852 C C . PHE A 1 353 ? -29.557 -8.525 21.937 1.00 39.78 353 PHE A C 1
ATOM 2854 O O . PHE A 1 353 ? -30.749 -8.569 21.613 1.00 39.78 353 PHE A O 1
ATOM 2861 N N . PRO A 1 354 ? -28.745 -7.563 21.467 1.00 37.66 354 PRO A N 1
ATOM 2862 C CA . PRO A 1 354 ? -29.179 -6.720 20.365 1.00 37.66 354 PRO A CA 1
ATOM 2863 C C . PRO A 1 354 ? -29.536 -7.640 19.187 1.00 37.66 354 PRO A C 1
ATOM 2865 O O . PRO A 1 354 ? -28.832 -8.635 18.977 1.00 37.66 354 PRO A O 1
ATOM 2868 N N . PRO A 1 355 ? -30.617 -7.370 18.432 1.00 31.59 355 PRO A N 1
ATOM 2869 C CA . PRO A 1 355 ? -30.894 -8.140 17.232 1.00 31.59 355 PRO A CA 1
ATOM 2870 C C . PRO A 1 355 ? -29.648 -8.096 16.348 1.00 31.59 355 PRO A C 1
ATOM 2872 O O . PRO A 1 355 ? -29.132 -7.024 16.024 1.00 31.59 355 PRO A O 1
ATOM 2875 N N . ALA A 1 356 ? -29.133 -9.277 16.010 1.00 38.91 356 ALA A N 1
ATOM 2876 C CA . ALA A 1 356 ? -28.113 -9.414 14.991 1.00 38.91 356 ALA A CA 1
ATOM 2877 C C . ALA A 1 356 ? -28.661 -8.780 13.705 1.00 38.91 356 ALA A C 1
ATOM 2879 O O . ALA A 1 356 ? -29.678 -9.230 13.188 1.00 38.91 356 ALA A O 1
ATOM 2880 N N . ASN A 1 357 ? -27.985 -7.737 13.222 1.00 36.00 357 ASN A N 1
ATOM 2881 C CA . ASN A 1 357 ? -28.219 -7.086 11.934 1.00 36.00 357 ASN A CA 1
ATOM 2882 C C . ASN A 1 357 ? -29.644 -6.550 11.703 1.00 36.00 357 ASN A C 1
ATOM 2884 O O . ASN A 1 357 ? -30.498 -7.202 11.106 1.00 36.00 357 ASN A O 1
ATOM 2888 N N . LEU A 1 358 ? -29.852 -5.281 12.054 1.00 36.25 358 LEU A N 1
ATOM 2889 C CA . LEU A 1 358 ? -30.701 -4.407 11.247 1.00 36.25 358 LEU A CA 1
ATOM 2890 C C . LEU A 1 358 ? -29.787 -3.690 10.257 1.00 36.25 358 LEU A C 1
ATOM 2892 O O . LEU A 1 358 ? -29.264 -2.635 10.576 1.00 36.25 358 LEU A O 1
ATOM 2896 N N . ASP A 1 359 ? -29.520 -4.364 9.143 1.00 33.03 359 ASP A N 1
ATOM 2897 C CA . ASP A 1 359 ? -29.297 -3.788 7.814 1.00 33.03 359 ASP A CA 1
ATOM 2898 C C . ASP A 1 359 ? -29.279 -4.977 6.841 1.00 33.03 359 ASP A C 1
ATOM 2900 O O . ASP A 1 359 ? -28.332 -5.767 6.798 1.00 33.03 359 ASP A O 1
ATOM 2904 N N . LYS A 1 360 ? -30.415 -5.167 6.163 1.00 32.50 360 LYS A N 1
ATOM 2905 C CA . LYS A 1 360 ? -30.546 -6.039 4.992 1.00 32.50 360 LYS A CA 1
ATOM 2906 C C . LYS A 1 360 ? -30.015 -5.323 3.762 1.00 32.50 360 LYS A C 1
ATOM 2908 O O . LYS A 1 360 ? -30.241 -4.096 3.683 1.00 32.50 360 LYS A O 1
#

pLDDT: mean 76.03, std 19.79, range [25.69, 95.25]

Organism: NCBI:txid329854

InterPro domains:
  IPR007936 Virulence-associated protein E-like domain [PF05272] (144-270)
  IPR024450 Domain of unknown function DUF3874 [PF12990] (273-345)

Solvent-accessible surface area (backbone atoms only — not comparable to full-atom values): 22671 Å² total; per-residue (Å²): 105,83,62,54,61,57,47,53,67,57,58,72,70,80,72,86,78,86,88,79,89,84,85,89,81,83,86,88,82,83,89,81,83,89,82,92,77,95,72,88,80,74,83,71,81,78,48,71,66,57,55,51,51,51,49,48,63,67,52,29,47,64,37,26,35,68,85,82,75,43,42,27,34,36,62,48,91,50,89,84,66,74,72,41,77,66,46,74,69,50,47,52,48,55,38,56,57,34,43,77,71,72,40,93,66,51,62,66,61,54,46,53,48,61,75,32,86,84,36,52,72,46,52,68,70,58,51,50,65,74,65,53,71,79,90,71,83,61,67,91,80,48,71,67,63,50,55,51,48,28,52,75,33,62,67,44,58,30,70,52,47,75,75,58,55,79,84,50,49,63,58,51,55,50,60,75,65,56,76,73,37,76,46,61,55,100,87,45,98,60,70,44,82,42,66,67,56,43,45,81,48,67,42,59,96,64,66,58,71,39,83,50,84,91,62,40,61,81,54,88,85,78,87,82,91,64,87,82,87,71,90,82,69,62,58,71,59,54,52,52,50,52,52,51,42,53,73,73,62,55,82,89,72,80,50,75,66,53,38,47,52,39,37,58,66,42,54,77,29,37,47,76,49,69,54,53,55,47,45,60,45,45,32,44,59,58,55,95,83,56,58,70,91,58,49,42,78,37,37,59,68,55,51,49,50,52,49,36,70,77,39,54,74,64,46,61,89,65,51,70,72,60,51,53,64,46,38,45,84,73,61,33,61,81,42,85,53,99,89,44,62,32,32,52,26,27,76,47,62,101,76,59,70,74,75,82,75,93,73,132

Nearest PDB structures (foldseek):
  7pds-assembly1_C  TM=4.897E-01  e=3.598E-08  Staphylococcus aureus
  7pds-assembly1_D  TM=4.602E-01  e=4.044E-08  Staphylococcus aureus
  7pds-assembly1_A  TM=4.828E-01  e=2.783E-07  Staphylococcus aureus
  7pds-assembly1_E  TM=4.739E-01  e=4.442E-07  Staphylococcus aureus
  3k6q-assembly2_D  TM=2.263E-01  e=5.063E+00  Syntrophomonas wolfei subsp. wolfei str. Goettingen G311